Protein AF-A0A554IB35-F1 (afdb_monomer)

pLDDT: mean 83.36, std 16.07, range [26.78, 98.44]

Sequence (291 aa):
REEAQDAINDYTERKVALELWRKWQAQIASAEIADQTFLPEIQKYIVKLKWISCPLIKDDREFFELVKNNLLEGLELDRLAEIVVDRLSFQFGFNLEETLRGLILAIRENTQQIGSNSIMVKNETRAVRPVVRNWLIDFLRNTSSGNPAEVEEANYLFSNPNAKALAEPDRQTLGKVLAFYDTFRSMARELAQTARAQMLAELPPEETTPPPGAPPQFYTPPTEPTAPPAASASPPTAPQPAPPLPPVSTPRADTYREPIAEEDLAGTQKPPVKPTPRIEGNIVDLKNINE

Secondary structure (DSSP, 8-state):
-HHHHHHHHHHHHHHHHHHHHHHHHHHHHH---S-TTSHHHHHHHHHHHHHHTGGG---HHHHHHHHHHHHHHHHTSTTHHHHHHHHHHTTTTSSHHHHHHHHHHHHHT---B-SSSPB--TT-SS-B--BHHHHHHHHHHHS-TTS-HHHHHHHHHHH-HHHHTS-HHHHHHHHHHHHHHHHHHHHHHHHHHHHHHHHHHSSPP------S-PPP---PPPPP-PPPPP---PPPPPPPPPPPPPP-PPPP-----PPPPGGGBS---PPP-------------GGG---

Solvent-accessible surface area (backbone atoms only — not comparable to full-atom values): 17895 Å² total; per-residue (Å²): 106,67,69,57,50,49,51,50,50,50,52,50,52,25,49,51,28,45,54,49,31,53,51,50,52,51,48,57,76,70,42,84,62,89,58,72,82,54,49,66,60,53,50,53,50,36,52,44,25,48,49,64,16,40,50,74,58,82,52,64,65,62,51,31,52,43,41,22,74,42,44,71,65,35,63,72,40,93,54,42,67,59,44,50,51,50,28,57,58,70,44,74,73,60,59,47,70,58,52,47,52,46,46,55,47,20,50,56,64,13,69,54,71,54,60,90,63,65,32,74,39,85,96,53,95,57,41,24,52,30,18,47,26,50,52,51,52,35,48,64,73,72,52,65,103,80,66,60,66,71,58,48,49,53,48,42,50,68,67,34,73,62,45,52,70,41,54,69,72,39,40,52,51,48,48,54,53,51,54,53,52,47,55,56,52,50,53,49,49,54,52,53,50,50,54,51,51,51,58,62,67,67,49,73,76,76,77,76,68,70,74,83,73,77,74,84,79,75,82,74,75,85,79,75,88,78,75,85,80,78,87,74,85,79,75,89,78,71,89,74,78,81,78,79,79,78,79,83,76,73,81,71,81,75,72,89,73,84,81,80,60,76,90,39,43,70,62,83,72,73,71,78,78,72,76,71,82,77,78,82,65,83,78,75,76,77,86,78,80,84,129

Foldseek 3Di:
DVVVVVVVVLVVLLVVLVVVLVVLVVVVVPDPPVDPPCVVVVVLSSLCSCLSNVLVDPDLVVVLCSLQEPVLSLLVPVCSLVSVVSSLVSCVPVCSLVSLVSNLVSQLNRFAAQADDFDDAPPDPFTWGRGSNSLVLSLVVQDDPPDDQVVSLVCCCCPPPRNVPGDPVSSVSNSSSSVSSVVSVVVSVVVVVVVVVVVVVPPPDPPPPPPPDDDDDDDDDDDDDDDDDDDDDDDDDDDDPDDPDPPDPDPDDDDDRDDDDPVGGPDDPPPPPPPDPPPPPPPPPPPPPDD

Mean predicted aligned error: 12.2 Å

Nearest PDB structures (foldseek):
  5cwm-assembly1_A  TM=3.879E-01  e=6.797E+00  synthetic construct
  8pv4-assembly1_CR  TM=2.058E-01  e=4.260E+00  Thermochaetoides thermophila DSM 1495

Structure (mmCIF, N/CA/C/O backbone):
data_AF-A0A554IB35-F1
#
_entry.id   AF-A0A554IB35-F1
#
loop_
_atom_site.group_PDB
_atom_site.id
_atom_site.type_symbol
_atom_site.label_atom_id
_atom_site.label_alt_id
_atom_site.label_comp_id
_atom_site.label_asym_id
_atom_site.label_entity_id
_atom_site.label_seq_id
_atom_site.pdbx_PDB_ins_code
_atom_site.Cartn_x
_atom_site.Cartn_y
_atom_site.Cartn_z
_atom_site.occupancy
_atom_site.B_iso_or_equiv
_atom_site.auth_seq_id
_atom_site.auth_comp_id
_atom_site.auth_asym_id
_atom_site.auth_atom_id
_atom_site.pdbx_PDB_model_num
ATOM 1 N N . ARG A 1 1 ? 26.256 11.125 -11.736 1.00 47.53 1 ARG A N 1
ATOM 2 C CA . ARG A 1 1 ? 27.302 10.848 -10.710 1.00 47.53 1 ARG A CA 1
ATOM 3 C C . ARG A 1 1 ? 26.701 10.908 -9.315 1.00 47.53 1 ARG A C 1
ATOM 5 O O . ARG A 1 1 ? 26.886 9.947 -8.592 1.00 47.53 1 ARG A O 1
ATOM 12 N N . GLU A 1 2 ? 25.989 11.982 -8.976 1.00 42.81 2 GLU A N 1
ATOM 13 C CA . GLU A 1 2 ? 25.194 12.104 -7.742 1.00 42.81 2 GLU A CA 1
ATOM 14 C C . GLU A 1 2 ? 24.134 10.996 -7.645 1.00 42.81 2 GLU A C 1
ATOM 16 O O . GLU A 1 2 ? 24.249 10.151 -6.774 1.00 42.81 2 GLU A O 1
ATOM 21 N N . GLU A 1 3 ? 23.291 10.828 -8.670 1.00 42.47 3 GLU A N 1
ATOM 22 C CA . GLU A 1 3 ? 22.316 9.719 -8.756 1.00 42.47 3 GLU A CA 1
ATOM 23 C C . GLU A 1 3 ? 22.934 8.316 -8.610 1.00 42.47 3 GLU A C 1
ATOM 25 O O . GLU A 1 3 ? 22.344 7.420 -8.020 1.00 42.47 3 GLU A O 1
ATOM 30 N N . ALA A 1 4 ? 24.147 8.110 -9.134 1.00 29.23 4 ALA A N 1
ATOM 31 C CA . ALA A 1 4 ? 24.844 6.831 -9.006 1.00 29.23 4 ALA A CA 1
ATOM 32 C C . ALA A 1 4 ? 25.373 6.621 -7.581 1.00 29.23 4 ALA A C 1
ATOM 34 O O . ALA A 1 4 ? 25.383 5.496 -7.096 1.00 29.23 4 ALA A O 1
ATOM 35 N N . GLN A 1 5 ? 25.807 7.690 -6.910 1.00 26.78 5 GLN A N 1
ATOM 36 C CA . GLN A 1 5 ? 26.230 7.642 -5.516 1.00 26.78 5 GLN A CA 1
ATOM 37 C C . GLN A 1 5 ? 25.030 7.423 -4.592 1.00 26.78 5 GLN A C 1
ATOM 39 O O . GLN A 1 5 ? 25.128 6.605 -3.683 1.00 26.78 5 GLN A O 1
ATOM 44 N N . ASP A 1 6 ? 23.902 8.074 -4.867 1.00 63.31 6 ASP A N 1
ATOM 45 C CA . ASP A 1 6 ? 22.651 7.880 -4.136 1.00 63.31 6 ASP A CA 1
ATOM 46 C C . ASP A 1 6 ? 22.114 6.463 -4.334 1.00 63.31 6 ASP A C 1
ATOM 48 O O . ASP A 1 6 ? 21.780 5.812 -3.353 1.00 63.31 6 ASP A O 1
ATOM 52 N N . ALA A 1 7 ? 22.151 5.923 -5.556 1.00 58.34 7 ALA A N 1
ATOM 53 C CA . ALA A 1 7 ? 21.786 4.530 -5.823 1.00 58.34 7 ALA A CA 1
ATOM 54 C C . ALA A 1 7 ? 22.730 3.523 -5.135 1.00 58.34 7 ALA A C 1
ATOM 56 O O . ALA A 1 7 ? 22.292 2.472 -4.666 1.00 58.34 7 ALA A O 1
ATOM 57 N N . ILE A 1 8 ? 24.032 3.827 -5.046 1.00 48.16 8 ILE A N 1
ATOM 58 C CA . ILE A 1 8 ? 25.008 3.003 -4.312 1.00 48.16 8 ILE A CA 1
ATOM 59 C C . ILE A 1 8 ? 24.755 3.065 -2.799 1.00 48.16 8 ILE A C 1
ATOM 61 O O . ILE A 1 8 ? 24.821 2.029 -2.128 1.00 48.16 8 ILE A O 1
ATOM 65 N N . ASN A 1 9 ? 24.476 4.254 -2.261 1.00 63.81 9 ASN A N 1
ATOM 66 C CA . ASN A 1 9 ? 24.170 4.457 -0.847 1.00 63.81 9 ASN A CA 1
ATOM 67 C C . ASN A 1 9 ? 22.869 3.732 -0.486 1.00 63.81 9 ASN A C 1
ATOM 69 O O . ASN A 1 9 ? 22.862 2.916 0.430 1.00 63.81 9 ASN A O 1
ATOM 73 N N . ASP A 1 10 ? 21.827 3.915 -1.293 1.00 81.50 10 ASP A N 1
ATOM 74 C CA . ASP A 1 10 ? 20.528 3.265 -1.155 1.00 81.50 10 ASP A CA 1
ATOM 75 C C . ASP A 1 10 ? 20.643 1.731 -1.249 1.00 81.50 10 ASP A C 1
ATOM 77 O O . ASP A 1 10 ? 20.162 1.021 -0.368 1.00 81.50 10 ASP A O 1
ATOM 81 N N . TYR A 1 11 ? 21.393 1.177 -2.209 1.00 87.38 11 TYR A N 1
ATOM 82 C CA . TYR A 1 11 ? 21.649 -0.270 -2.253 1.00 87.38 11 TYR A CA 1
ATOM 83 C 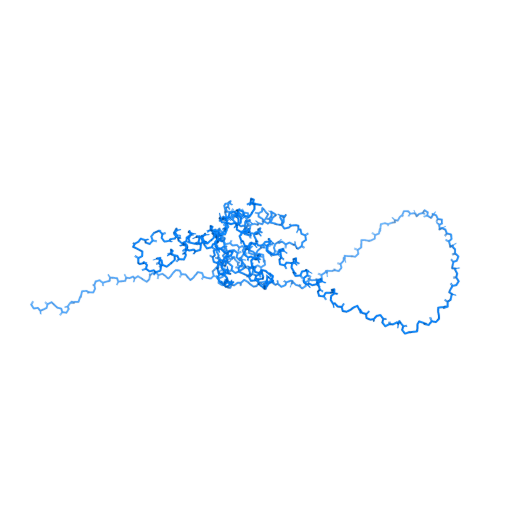C . TYR A 1 11 ? 22.387 -0.786 -1.004 1.00 87.38 11 TYR A C 1
ATOM 85 O O . TYR A 1 11 ? 22.056 -1.851 -0.469 1.00 87.38 11 TYR A O 1
ATOM 93 N N . THR A 1 12 ? 23.392 -0.046 -0.528 1.00 88.88 12 THR A N 1
ATOM 94 C CA . THR A 1 12 ? 24.167 -0.421 0.664 1.00 88.88 12 THR A CA 1
ATOM 95 C C . THR A 1 12 ? 23.285 -0.408 1.911 1.00 88.88 12 THR A C 1
ATOM 97 O O . THR A 1 12 ? 23.301 -1.370 2.679 1.00 88.88 12 THR A O 1
ATOM 100 N N . GLU A 1 13 ? 22.464 0.627 2.079 1.00 88.62 13 GLU A N 1
ATOM 101 C CA . GLU A 1 13 ? 21.487 0.749 3.162 1.00 88.62 13 GLU A CA 1
ATOM 102 C C . GLU A 1 13 ? 20.458 -0.386 3.125 1.00 88.62 13 GLU A C 1
ATOM 104 O O . GLU A 1 13 ? 20.230 -1.043 4.143 1.00 88.62 13 GLU A O 1
ATOM 109 N N . ARG A 1 14 ? 19.910 -0.704 1.945 1.00 91.69 14 ARG A N 1
ATOM 110 C CA . ARG A 1 14 ? 18.985 -1.835 1.749 1.00 91.69 14 ARG A CA 1
ATOM 111 C C . ARG A 1 14 ? 19.617 -3.165 2.142 1.00 91.69 14 ARG A C 1
ATOM 113 O O . ARG A 1 14 ? 18.965 -3.995 2.778 1.00 91.69 14 ARG A O 1
ATOM 120 N N . LYS A 1 15 ? 20.891 -3.377 1.801 1.00 92.94 15 LYS A N 1
ATOM 121 C CA . LYS A 1 15 ? 21.633 -4.589 2.175 1.00 92.94 15 LYS A CA 1
ATOM 122 C C . LYS A 1 15 ? 21.878 -4.665 3.684 1.00 92.94 15 LYS A C 1
ATOM 124 O O . LYS A 1 15 ? 21.663 -5.723 4.272 1.00 92.94 15 LYS A O 1
ATOM 129 N N . VAL A 1 16 ? 22.281 -3.563 4.318 1.00 92.31 16 VAL A N 1
ATOM 130 C CA . VAL A 1 16 ? 22.455 -3.502 5.779 1.00 92.31 16 VAL A CA 1
ATOM 131 C C . VAL A 1 16 ? 21.126 -3.773 6.484 1.00 92.31 16 VAL A C 1
ATOM 133 O O . VAL A 1 16 ? 21.086 -4.576 7.414 1.00 92.31 16 VAL A O 1
ATOM 136 N N . ALA A 1 17 ? 20.027 -3.180 6.008 1.00 90.38 17 ALA A N 1
ATOM 137 C CA . ALA A 1 17 ? 18.691 -3.442 6.533 1.00 90.38 17 ALA A CA 1
ATOM 138 C C . ALA A 1 17 ? 18.318 -4.929 6.414 1.00 90.38 17 ALA A C 1
ATOM 140 O O . ALA A 1 17 ? 17.836 -5.509 7.389 1.00 90.38 17 ALA A O 1
ATOM 141 N N . LEU A 1 18 ? 18.606 -5.558 5.264 1.00 91.88 18 LEU A N 1
ATOM 142 C CA . LEU A 1 18 ? 18.373 -6.985 5.011 1.00 91.88 18 LEU A CA 1
ATOM 143 C C . LEU A 1 18 ? 19.109 -7.887 6.010 1.00 91.88 18 LEU A C 1
ATOM 145 O O . LEU A 1 18 ? 18.532 -8.822 6.568 1.00 91.88 18 LEU A O 1
ATOM 149 N N . GLU A 1 19 ? 20.396 -7.624 6.229 1.00 93.56 19 GLU A N 1
ATOM 150 C CA . GLU A 1 19 ? 21.222 -8.381 7.172 1.00 93.56 19 GLU A CA 1
ATOM 151 C C . GLU A 1 19 ? 20.756 -8.169 8.619 1.00 93.56 19 GLU A C 1
ATOM 153 O O . GLU A 1 19 ? 20.661 -9.129 9.391 1.00 93.56 19 GLU A O 1
ATOM 158 N N . LEU A 1 20 ? 20.409 -6.928 8.975 1.00 90.94 20 LEU A N 1
ATOM 159 C CA . LEU A 1 20 ? 19.987 -6.561 10.321 1.00 90.94 20 LEU A CA 1
ATOM 160 C C . LEU A 1 20 ? 18.664 -7.226 10.707 1.00 90.94 20 LEU A C 1
ATOM 162 O O . LEU A 1 20 ? 18.592 -7.850 11.767 1.00 90.94 20 LEU A O 1
ATOM 166 N N . TRP A 1 21 ? 17.635 -7.158 9.854 1.00 91.56 21 TRP A N 1
ATOM 167 C CA . TRP A 1 21 ? 16.340 -7.747 10.205 1.00 91.56 21 TRP A CA 1
ATOM 168 C C . TRP A 1 21 ? 16.411 -9.269 10.281 1.00 91.56 21 TRP A C 1
ATOM 170 O O . TRP A 1 21 ? 15.804 -9.855 11.174 1.00 91.56 21 TRP A O 1
ATOM 180 N N . ARG A 1 22 ? 17.196 -9.924 9.413 1.00 92.12 22 ARG A N 1
ATOM 181 C CA . ARG A 1 22 ? 17.409 -11.380 9.478 1.00 92.12 22 ARG A CA 1
ATOM 182 C C . ARG A 1 22 ? 18.097 -11.784 10.773 1.00 92.12 22 ARG A C 1
ATOM 184 O O . ARG A 1 22 ? 17.675 -12.743 11.419 1.00 92.12 22 ARG A O 1
ATOM 191 N N . LYS A 1 23 ? 19.127 -11.033 11.171 1.00 91.81 23 LYS A N 1
ATOM 192 C CA . LYS A 1 23 ? 19.827 -11.245 12.440 1.00 91.81 23 LYS A CA 1
ATOM 193 C C . LYS A 1 23 ? 18.874 -11.093 13.625 1.00 91.81 23 LYS A C 1
ATOM 195 O O . LYS A 1 23 ? 18.850 -11.968 14.483 1.00 91.81 23 LYS A O 1
ATOM 200 N N . TRP A 1 24 ? 18.081 -10.023 13.665 1.00 90.25 24 TRP A N 1
ATOM 201 C CA . TRP A 1 24 ? 17.135 -9.783 14.759 1.00 90.25 24 TRP A CA 1
ATOM 202 C C . TRP A 1 24 ? 16.019 -10.826 14.796 1.00 90.25 24 TRP A C 1
ATOM 204 O O . TRP A 1 24 ? 15.710 -11.340 15.865 1.00 90.25 24 TRP A O 1
ATOM 214 N N . GLN A 1 25 ? 15.478 -11.221 13.642 1.00 91.94 25 GLN A N 1
ATOM 215 C CA . GLN A 1 25 ? 14.478 -12.285 13.551 1.00 91.94 25 GLN A CA 1
ATOM 216 C C . GLN A 1 25 ? 15.019 -13.616 14.098 1.00 91.94 25 GLN A C 1
ATOM 218 O O . GLN A 1 25 ? 14.321 -14.301 14.844 1.00 91.94 25 GLN A O 1
ATOM 223 N N . ALA A 1 26 ? 16.264 -13.971 13.761 1.00 90.50 26 ALA A N 1
ATOM 224 C CA . ALA A 1 26 ? 16.917 -15.172 14.278 1.00 90.50 26 ALA A CA 1
ATOM 225 C C . ALA A 1 26 ? 17.159 -15.082 15.792 1.00 90.50 26 ALA A C 1
ATOM 227 O O . ALA A 1 26 ? 16.904 -16.047 16.508 1.00 90.50 26 ALA A O 1
ATOM 228 N N . GLN A 1 27 ? 17.594 -13.918 16.285 1.00 88.81 27 GLN A N 1
ATOM 229 C CA . GLN A 1 27 ? 17.782 -13.681 17.716 1.00 88.81 27 GLN A CA 1
ATOM 230 C C . GLN A 1 27 ? 16.468 -13.828 18.485 1.00 88.81 27 GLN A C 1
ATOM 232 O O . GLN A 1 27 ? 16.456 -14.556 19.469 1.00 88.81 27 GLN A O 1
ATOM 237 N N . ILE A 1 28 ? 15.367 -13.241 18.004 1.00 88.12 28 ILE A N 1
ATOM 238 C CA . ILE A 1 28 ? 14.033 -13.381 18.612 1.00 88.12 28 ILE A CA 1
ATOM 239 C C . ILE A 1 28 ? 13.563 -14.834 18.609 1.00 88.12 28 ILE A C 1
ATOM 241 O O . ILE A 1 28 ? 13.041 -15.300 19.612 1.00 88.12 28 ILE A O 1
ATOM 245 N N . ALA A 1 29 ? 13.761 -15.563 17.508 1.00 88.56 29 ALA A N 1
ATOM 246 C CA . ALA A 1 29 ? 13.366 -16.968 17.431 1.00 88.56 29 ALA A CA 1
ATOM 247 C C . ALA A 1 29 ? 14.187 -17.867 18.374 1.00 88.56 29 ALA A C 1
ATOM 249 O O . ALA A 1 29 ? 13.675 -18.865 18.872 1.00 88.56 29 ALA A O 1
ATOM 250 N N . SER A 1 30 ? 15.462 -17.526 18.596 1.00 85.44 30 SER A N 1
ATOM 251 C CA . SER A 1 30 ? 16.375 -18.285 19.460 1.00 85.44 30 SER A CA 1
ATOM 252 C C . SER A 1 30 ? 16.304 -17.901 20.937 1.00 85.44 30 SER A C 1
ATOM 254 O O . SER A 1 30 ? 16.690 -18.690 21.796 1.00 85.44 30 SER A O 1
ATOM 256 N N . ALA A 1 31 ? 15.868 -16.680 21.235 1.00 76.50 31 ALA A N 1
ATOM 257 C CA . ALA A 1 31 ? 15.830 -16.164 22.584 1.00 76.50 31 ALA A CA 1
ATOM 258 C C . ALA A 1 31 ? 14.466 -16.471 23.206 1.00 76.50 31 ALA A C 1
ATOM 260 O O . ALA A 1 31 ? 13.431 -16.011 22.729 1.00 76.50 31 ALA A O 1
ATOM 261 N N . GLU A 1 32 ? 14.474 -17.168 24.343 1.00 66.12 32 GLU A N 1
ATOM 262 C CA . GLU A 1 32 ? 13.448 -16.965 25.366 1.00 66.12 32 GLU A CA 1
ATOM 263 C C . GLU A 1 32 ? 13.609 -15.524 25.859 1.00 66.12 32 GLU A C 1
ATOM 265 O O . GLU A 1 32 ? 14.319 -15.252 26.826 1.00 66.12 32 GLU A O 1
ATOM 270 N N . ILE A 1 33 ? 13.070 -14.559 25.111 1.00 64.56 33 ILE A N 1
ATOM 271 C CA . ILE A 1 33 ? 13.177 -13.151 25.477 1.00 64.56 33 ILE A CA 1
ATOM 272 C C . ILE A 1 33 ? 12.457 -12.998 26.814 1.00 64.56 33 ILE A C 1
ATOM 274 O O . ILE A 1 33 ? 11.233 -13.086 26.891 1.00 64.56 33 ILE A O 1
ATOM 278 N N . ALA A 1 34 ? 13.255 -12.806 27.868 1.00 60.66 34 ALA A N 1
ATOM 279 C CA . ALA A 1 34 ? 12.799 -12.715 29.252 1.00 60.66 34 ALA A CA 1
ATOM 280 C C . ALA A 1 34 ? 11.821 -11.552 29.473 1.00 60.66 34 ALA A C 1
ATOM 282 O O . ALA A 1 34 ? 11.079 -11.554 30.452 1.00 60.66 34 ALA A O 1
ATOM 283 N N . ASP A 1 35 ? 11.797 -10.584 28.553 1.00 76.56 35 ASP A N 1
ATOM 284 C CA . ASP A 1 35 ? 10.904 -9.440 28.603 1.00 76.56 35 ASP A CA 1
ATOM 285 C C . ASP A 1 35 ? 9.968 -9.392 27.386 1.00 76.56 35 ASP A C 1
ATOM 287 O O . ASP A 1 35 ? 10.271 -8.819 26.337 1.00 76.56 35 ASP A O 1
ATOM 291 N N . GLN A 1 36 ? 8.798 -10.017 27.537 1.00 81.81 36 GLN A N 1
ATOM 292 C CA . GLN A 1 36 ? 7.747 -10.030 26.516 1.00 81.81 36 GLN A CA 1
ATOM 293 C C . GLN A 1 36 ? 7.212 -8.627 26.183 1.00 81.81 36 GLN A C 1
ATOM 295 O O . GLN A 1 36 ? 6.548 -8.467 25.158 1.00 81.81 36 GLN A O 1
ATOM 300 N N . THR A 1 37 ? 7.493 -7.608 27.006 1.00 88.31 37 THR A N 1
ATOM 301 C CA . THR A 1 37 ? 6.947 -6.258 26.809 1.00 88.31 37 THR A CA 1
ATOM 302 C C . THR A 1 37 ? 7.565 -5.526 25.617 1.00 88.31 37 THR A C 1
ATOM 304 O O . THR A 1 37 ? 6.860 -4.779 24.943 1.00 88.31 37 THR A O 1
ATOM 307 N N . PHE A 1 38 ? 8.833 -5.795 25.283 1.00 85.94 38 PHE A N 1
ATOM 308 C CA . PHE A 1 38 ? 9.540 -5.129 24.177 1.00 85.94 38 PHE A CA 1
ATOM 309 C C . PHE A 1 38 ? 9.357 -5.807 22.813 1.00 85.94 38 PHE A C 1
ATOM 311 O O . PHE A 1 38 ? 9.666 -5.216 21.776 1.00 85.94 38 PHE A O 1
ATOM 318 N N . LEU A 1 39 ? 8.847 -7.042 22.783 1.00 87.75 39 LEU A N 1
ATOM 319 C CA . LEU A 1 39 ? 8.688 -7.808 21.542 1.00 87.75 39 LEU A CA 1
ATOM 320 C C . LEU A 1 39 ? 7.874 -7.081 20.459 1.00 87.75 39 LEU A C 1
ATOM 322 O O . LEU A 1 39 ? 8.320 -7.085 19.309 1.00 87.75 39 LEU A O 1
ATOM 326 N N . PRO A 1 40 ? 6.733 -6.428 20.765 1.00 90.38 40 PRO A N 1
ATOM 327 C CA . PRO A 1 40 ? 5.947 -5.738 19.745 1.00 90.38 40 PRO A CA 1
ATOM 328 C C . PRO A 1 40 ? 6.706 -4.575 19.096 1.00 90.38 40 PRO A C 1
ATOM 330 O O . PRO A 1 40 ? 6.619 -4.376 17.884 1.00 90.38 40 PRO A O 1
ATOM 333 N N . GLU A 1 41 ? 7.491 -3.829 19.880 1.00 88.88 41 GLU A N 1
ATOM 334 C CA . GLU A 1 41 ? 8.279 -2.705 19.368 1.00 88.88 41 GLU A CA 1
ATOM 335 C C . GLU A 1 41 ? 9.401 -3.184 18.448 1.00 88.88 41 GLU A C 1
ATOM 337 O O . GLU A 1 41 ? 9.573 -2.655 17.348 1.00 88.88 41 GLU A O 1
ATOM 342 N N . ILE A 1 42 ? 10.133 -4.228 18.850 1.00 89.44 42 ILE A N 1
ATOM 343 C CA . ILE A 1 42 ? 11.195 -4.804 18.015 1.00 89.44 42 ILE A CA 1
ATOM 344 C C . ILE A 1 42 ? 10.599 -5.367 16.722 1.00 89.44 42 ILE A C 1
ATOM 346 O O . ILE A 1 42 ? 11.150 -5.139 15.642 1.00 89.44 42 ILE A O 1
ATOM 350 N N . GLN A 1 43 ? 9.450 -6.044 16.806 1.00 91.81 43 GLN A N 1
ATOM 351 C CA . GLN A 1 43 ? 8.766 -6.577 15.633 1.00 91.81 43 GLN A CA 1
ATOM 352 C C . GLN A 1 43 ? 8.394 -5.461 14.648 1.00 91.81 43 GLN A C 1
ATOM 354 O O . GLN A 1 43 ? 8.620 -5.610 13.446 1.00 91.81 43 GLN A O 1
ATOM 359 N N . LYS A 1 44 ? 7.926 -4.310 15.145 1.00 91.62 44 LYS A N 1
ATOM 360 C CA . LYS A 1 44 ? 7.651 -3.128 14.318 1.00 91.62 44 LYS A CA 1
ATOM 361 C C . LYS A 1 44 ? 8.898 -2.649 13.563 1.00 91.62 44 LYS A C 1
ATOM 363 O O . LYS A 1 44 ? 8.819 -2.359 12.370 1.00 91.62 44 LYS A O 1
ATOM 368 N N . TYR A 1 45 ? 10.064 -2.600 14.212 1.00 92.12 45 TYR A N 1
ATOM 369 C CA . TYR A 1 45 ? 11.317 -2.232 13.538 1.00 92.12 45 TYR A CA 1
ATOM 370 C C . TYR A 1 45 ? 11.780 -3.278 12.523 1.00 92.12 45 TYR A C 1
ATOM 372 O O . TYR A 1 45 ? 12.225 -2.908 11.437 1.00 92.12 45 TYR A O 1
ATOM 380 N N . ILE A 1 46 ? 11.639 -4.572 12.827 1.00 93.00 46 ILE A N 1
ATOM 381 C CA . ILE A 1 46 ? 11.941 -5.653 11.876 1.00 93.00 46 ILE A CA 1
ATOM 382 C C . ILE A 1 46 ? 11.116 -5.485 10.604 1.00 93.00 46 ILE A C 1
ATOM 384 O O . ILE A 1 46 ? 11.656 -5.577 9.505 1.00 93.00 46 ILE A O 1
ATOM 388 N N . VAL A 1 47 ? 9.825 -5.195 10.742 1.00 95.38 47 VAL A N 1
ATOM 389 C CA . VAL A 1 47 ? 8.925 -4.963 9.610 1.00 95.38 47 VAL A CA 1
ATOM 390 C C . VAL A 1 47 ? 9.363 -3.753 8.782 1.00 95.38 47 VAL A C 1
ATOM 392 O O . VAL A 1 47 ? 9.435 -3.847 7.558 1.00 95.38 47 VAL A O 1
ATOM 395 N N . LYS A 1 48 ? 9.748 -2.640 9.418 1.00 94.12 48 LYS A N 1
ATOM 396 C CA . LYS A 1 48 ? 10.289 -1.468 8.704 1.00 94.12 48 LYS A CA 1
ATOM 397 C C . LYS A 1 48 ? 11.573 -1.791 7.943 1.00 94.12 48 LYS A C 1
ATOM 399 O O . LYS A 1 48 ? 11.719 -1.399 6.790 1.00 94.12 48 LYS A O 1
ATOM 404 N N . LEU A 1 49 ? 12.487 -2.544 8.552 1.00 94.06 49 LEU A N 1
ATOM 405 C CA . LEU A 1 49 ? 13.718 -2.988 7.895 1.00 94.06 49 LEU A CA 1
ATOM 406 C C . LEU A 1 49 ? 13.434 -3.956 6.733 1.00 94.06 49 LEU A C 1
ATOM 408 O O . LEU A 1 49 ? 14.114 -3.899 5.705 1.00 94.06 49 LEU A O 1
ATOM 412 N N . LYS A 1 50 ? 12.416 -4.817 6.858 1.00 96.06 50 LYS A N 1
ATOM 413 C CA . LYS A 1 50 ? 11.933 -5.658 5.753 1.00 96.06 50 LYS A CA 1
ATOM 414 C C . LYS A 1 50 ? 11.420 -4.814 4.592 1.00 96.06 50 LYS A C 1
ATOM 416 O O . LYS A 1 50 ? 11.799 -5.085 3.461 1.00 96.06 50 LYS A O 1
ATOM 421 N N . TRP A 1 51 ? 10.642 -3.768 4.866 1.00 96.12 51 TRP A N 1
ATOM 422 C CA . TRP A 1 51 ? 10.199 -2.834 3.831 1.00 96.12 51 TRP A CA 1
ATOM 423 C C . TRP A 1 51 ? 11.363 -2.110 3.166 1.00 96.12 51 TRP A C 1
ATOM 425 O O . TRP A 1 51 ? 11.455 -2.136 1.947 1.00 96.12 51 TRP A O 1
ATOM 435 N N . ILE A 1 52 ? 12.302 -1.547 3.930 1.00 94.88 52 ILE A N 1
ATOM 436 C CA . ILE A 1 52 ? 13.483 -0.880 3.356 1.00 94.88 52 ILE A CA 1
ATOM 437 C C . ILE A 1 52 ? 14.257 -1.847 2.450 1.00 94.88 52 ILE A C 1
ATOM 439 O O . ILE A 1 52 ? 14.610 -1.503 1.331 1.00 94.88 52 ILE A O 1
ATOM 443 N N . SER A 1 53 ? 14.465 -3.088 2.889 1.00 95.44 53 SER A N 1
ATOM 444 C CA . SER A 1 53 ? 15.158 -4.111 2.095 1.00 95.44 53 SER A CA 1
ATOM 445 C C . SER A 1 53 ? 14.297 -4.798 1.026 1.00 95.44 53 SER A C 1
ATOM 447 O O . SER A 1 53 ? 14.811 -5.661 0.310 1.00 95.44 53 SER A O 1
ATOM 449 N N . CYS A 1 54 ? 13.025 -4.412 0.874 1.00 95.06 54 CYS A N 1
ATOM 450 C CA . CYS A 1 54 ? 12.061 -5.039 -0.031 1.00 95.06 54 CYS A CA 1
ATOM 451 C C . CYS A 1 54 ? 12.573 -5.192 -1.472 1.00 95.06 54 CYS A C 1
ATOM 453 O O . CYS A 1 54 ? 12.420 -6.282 -2.018 1.00 95.06 54 CYS A O 1
ATOM 455 N N . PRO A 1 55 ? 13.265 -4.207 -2.082 1.00 95.00 55 PRO A N 1
ATOM 456 C CA . PRO A 1 55 ? 13.812 -4.342 -3.435 1.00 95.00 55 PRO A CA 1
ATOM 457 C C . PRO A 1 55 ? 14.764 -5.533 -3.619 1.00 95.00 55 PRO A C 1
ATOM 459 O O . PRO A 1 55 ? 14.886 -6.062 -4.723 1.00 95.00 55 PRO A O 1
ATOM 462 N N . LEU A 1 56 ? 15.394 -5.995 -2.533 1.00 94.00 56 LEU A N 1
ATOM 463 C CA . LEU A 1 56 ? 16.321 -7.128 -2.518 1.00 94.00 56 LEU A CA 1
ATOM 464 C C . LEU A 1 56 ? 15.649 -8.479 -2.200 1.00 94.00 56 LEU A C 1
ATOM 466 O O . LEU A 1 56 ? 16.303 -9.521 -2.319 1.00 94.00 56 LEU A O 1
ATOM 470 N N . ILE A 1 57 ? 14.376 -8.493 -1.790 1.00 92.12 57 ILE A N 1
ATOM 471 C CA . ILE A 1 57 ? 13.613 -9.724 -1.530 1.00 92.12 57 ILE A CA 1
ATOM 472 C C . ILE A 1 57 ? 13.302 -10.380 -2.871 1.00 92.12 57 ILE A C 1
ATOM 474 O O . ILE A 1 57 ? 12.605 -9.800 -3.686 1.00 92.12 57 ILE A O 1
ATOM 478 N N . LYS A 1 58 ? 13.825 -11.583 -3.125 1.00 91.25 58 LYS A N 1
ATOM 479 C CA . LYS A 1 58 ? 13.638 -12.268 -4.418 1.00 91.25 58 LYS A CA 1
ATOM 480 C C . LYS A 1 58 ? 12.335 -13.055 -4.515 1.00 91.25 58 LYS A C 1
ATOM 482 O O . LYS A 1 58 ? 11.855 -13.243 -5.625 1.00 91.25 58 LYS A O 1
ATOM 487 N N . ASP A 1 59 ? 11.833 -13.544 -3.385 1.00 94.38 59 ASP A N 1
ATOM 488 C CA . ASP A 1 59 ? 10.627 -14.364 -3.321 1.00 94.38 59 ASP A CA 1
ATOM 489 C C . ASP A 1 59 ? 9.385 -13.470 -3.291 1.00 94.38 59 ASP A C 1
ATOM 491 O O . ASP A 1 59 ? 9.149 -12.738 -2.327 1.00 94.38 59 ASP A O 1
ATOM 495 N N . ASP A 1 60 ? 8.581 -13.545 -4.347 1.00 94.94 60 ASP A N 1
ATOM 496 C CA . ASP A 1 60 ? 7.357 -12.757 -4.460 1.00 94.94 60 ASP A CA 1
ATOM 497 C C . ASP A 1 60 ? 6.323 -13.164 -3.411 1.00 94.94 60 ASP A C 1
ATOM 499 O O . ASP A 1 60 ? 5.547 -12.328 -2.956 1.00 94.94 60 ASP A O 1
ATOM 503 N N . ARG A 1 61 ? 6.362 -14.413 -2.928 1.00 96.62 61 ARG A N 1
ATOM 504 C CA . ARG A 1 61 ? 5.502 -14.839 -1.824 1.00 96.62 61 ARG A CA 1
ATOM 505 C C . ARG A 1 61 ? 5.833 -14.086 -0.540 1.00 96.62 61 ARG A C 1
ATOM 507 O O . ARG A 1 61 ? 4.920 -13.623 0.138 1.00 96.62 61 ARG A O 1
ATOM 514 N N . GLU A 1 62 ? 7.117 -13.944 -0.209 1.00 96.31 62 GLU A N 1
ATOM 515 C CA . GLU A 1 62 ? 7.552 -13.166 0.959 1.00 96.31 62 GLU A CA 1
ATOM 516 C C . GLU A 1 62 ? 7.132 -11.695 0.822 1.00 96.31 62 GLU A C 1
ATOM 518 O O . GLU A 1 62 ? 6.653 -11.097 1.786 1.00 96.31 62 GLU A O 1
ATOM 523 N N . PHE A 1 63 ? 7.235 -11.133 -0.385 1.00 97.06 63 PHE A N 1
ATOM 524 C CA . PHE A 1 63 ? 6.764 -9.782 -0.681 1.00 97.06 63 PHE A CA 1
ATOM 525 C C . PHE A 1 63 ? 5.242 -9.629 -0.503 1.00 97.06 63 PHE A C 1
ATOM 527 O O . PHE A 1 63 ? 4.795 -8.705 0.177 1.00 97.06 63 PHE A O 1
ATOM 534 N N . PHE A 1 64 ? 4.432 -10.543 -1.042 1.00 97.88 64 PHE A N 1
ATOM 535 C CA . PHE A 1 64 ? 2.975 -10.488 -0.890 1.00 97.88 64 PHE A CA 1
ATOM 536 C C . PHE A 1 64 ? 2.534 -10.679 0.561 1.00 97.88 64 PHE A C 1
ATOM 538 O O . PHE A 1 64 ? 1.629 -9.982 1.012 1.00 97.88 64 PHE A O 1
ATOM 545 N N . GLU A 1 65 ? 3.189 -11.556 1.324 1.00 97.94 65 GLU A N 1
ATOM 546 C CA . GLU A 1 65 ? 2.925 -11.706 2.761 1.00 97.94 65 GLU A CA 1
ATOM 547 C C . GLU A 1 65 ? 3.313 -10.448 3.553 1.00 97.94 65 GLU A C 1
ATOM 549 O O . GLU A 1 65 ? 2.631 -10.084 4.517 1.00 97.94 65 GLU A O 1
ATOM 554 N N . LEU A 1 66 ? 4.376 -9.745 3.143 1.00 97.69 66 LEU A N 1
ATOM 555 C CA . LEU A 1 66 ? 4.748 -8.460 3.734 1.00 97.69 66 LEU A CA 1
ATOM 556 C C . LEU A 1 66 ? 3.647 -7.415 3.495 1.00 97.69 66 LEU A C 1
ATOM 558 O O . LEU A 1 66 ? 3.193 -6.792 4.452 1.00 97.69 66 LEU A O 1
ATOM 562 N N . VAL A 1 67 ? 3.147 -7.292 2.262 1.00 98.19 67 VAL A N 1
ATOM 563 C CA . VAL A 1 67 ? 2.025 -6.399 1.915 1.00 98.19 67 VAL A CA 1
ATOM 564 C C . VAL A 1 67 ? 0.745 -6.794 2.662 1.00 98.19 67 VAL A C 1
ATOM 566 O O . VAL A 1 67 ? 0.076 -5.953 3.254 1.00 98.19 67 VAL A O 1
ATOM 569 N N . LYS A 1 68 ? 0.384 -8.077 2.656 1.00 98.06 68 LYS A N 1
ATOM 570 C CA . LYS A 1 68 ? -0.879 -8.570 3.220 1.00 98.06 68 LYS A CA 1
ATOM 571 C C . LYS A 1 68 ? -0.971 -8.378 4.731 1.00 98.06 68 LYS A C 1
ATOM 573 O O . LYS A 1 68 ? -2.048 -8.083 5.242 1.00 98.06 68 LYS A O 1
ATOM 578 N N . ASN A 1 69 ? 0.141 -8.545 5.442 1.00 98.12 69 ASN A N 1
ATOM 579 C CA . ASN A 1 69 ? 0.131 -8.551 6.903 1.00 98.12 69 ASN A CA 1
ATOM 580 C C . ASN A 1 69 ? 0.723 -7.279 7.528 1.00 98.12 69 ASN A C 1
ATOM 582 O O . ASN A 1 69 ? 0.508 -7.061 8.716 1.00 98.12 69 ASN A O 1
ATOM 586 N N . ASN A 1 70 ? 1.477 -6.470 6.769 1.00 98.06 70 ASN A N 1
ATOM 587 C CA . ASN A 1 70 ? 2.289 -5.374 7.318 1.00 98.06 70 ASN A CA 1
ATOM 588 C C . ASN A 1 70 ? 2.291 -4.089 6.457 1.00 98.06 70 ASN A C 1
ATOM 590 O O . ASN A 1 70 ? 3.252 -3.313 6.480 1.00 98.06 70 ASN A O 1
ATOM 594 N N . LEU A 1 71 ? 1.251 -3.870 5.648 1.00 98.38 71 LEU A N 1
ATOM 595 C CA . LEU A 1 71 ? 1.093 -2.656 4.842 1.00 98.38 71 LEU A CA 1
ATOM 596 C C . LEU A 1 71 ? 1.094 -1.387 5.697 1.00 98.38 71 LEU A C 1
ATOM 598 O O . LEU A 1 71 ? 1.746 -0.417 5.321 1.00 98.38 71 LEU A O 1
ATOM 602 N N . LEU A 1 72 ? 0.387 -1.373 6.834 1.00 98.00 72 LEU A N 1
ATOM 603 C CA . LEU A 1 72 ? 0.245 -0.152 7.638 1.00 98.00 72 LEU A CA 1
ATOM 604 C C . LEU A 1 72 ? 1.585 0.323 8.215 1.00 98.00 72 LEU A C 1
ATOM 606 O O . LEU A 1 72 ? 1.885 1.511 8.161 1.00 98.00 72 LEU A O 1
ATOM 610 N N . GLU A 1 73 ? 2.429 -0.594 8.686 1.00 97.12 73 GLU A N 1
ATOM 611 C CA . GLU A 1 73 ? 3.789 -0.296 9.142 1.00 97.12 73 GLU A CA 1
ATOM 612 C C . GLU A 1 73 ? 4.675 0.184 7.990 1.00 97.12 73 GLU A C 1
ATOM 614 O O . GLU A 1 73 ? 5.566 1.008 8.198 1.00 97.12 73 GLU A O 1
ATOM 619 N N . GLY A 1 74 ? 4.424 -0.321 6.779 1.00 96.31 74 GLY A N 1
ATOM 620 C CA . GLY A 1 74 ? 5.057 0.163 5.558 1.00 96.31 74 GLY A CA 1
ATOM 621 C C . GLY A 1 74 ? 4.665 1.602 5.241 1.00 96.31 74 GLY A C 1
ATOM 622 O O . GLY A 1 74 ? 5.530 2.390 4.891 1.00 96.31 74 GLY A O 1
ATOM 623 N N . LEU A 1 75 ? 3.393 1.978 5.409 1.00 96.81 75 LEU A N 1
ATOM 624 C CA . LEU A 1 75 ? 2.886 3.332 5.126 1.00 96.81 75 LEU A CA 1
ATOM 625 C C . LEU A 1 75 ? 3.350 4.391 6.141 1.00 96.81 75 LEU A C 1
ATOM 627 O O . LEU A 1 75 ? 3.198 5.594 5.902 1.00 96.81 75 LEU A O 1
ATOM 631 N N . GLU A 1 76 ? 3.935 3.963 7.264 1.00 95.31 76 GLU A N 1
ATOM 632 C CA . GLU A 1 76 ? 4.716 4.845 8.139 1.00 95.31 76 GLU A CA 1
ATOM 633 C C . GLU A 1 76 ? 6.042 5.280 7.492 1.00 95.31 76 GLU A C 1
ATOM 635 O O . GLU A 1 76 ? 6.651 6.245 7.949 1.00 95.31 76 GLU A O 1
ATOM 640 N N . LEU A 1 77 ? 6.505 4.578 6.452 1.00 93.50 77 LEU A N 1
ATOM 641 C CA . LEU A 1 77 ? 7.599 5.015 5.596 1.00 93.50 77 LEU A CA 1
ATOM 642 C C . LEU A 1 77 ? 7.001 5.898 4.498 1.00 93.50 77 LEU A C 1
ATOM 644 O O . LEU A 1 77 ? 6.304 5.410 3.610 1.00 93.50 77 LEU A O 1
ATOM 648 N N . ASP A 1 78 ? 7.309 7.194 4.514 1.00 91.56 78 ASP A N 1
ATOM 649 C CA . ASP A 1 78 ? 6.772 8.147 3.527 1.00 91.56 78 ASP A CA 1
ATOM 650 C C . ASP A 1 78 ? 7.144 7.796 2.071 1.00 91.56 78 ASP A C 1
ATOM 652 O O . ASP A 1 78 ? 6.521 8.277 1.131 1.00 91.56 78 ASP A O 1
ATOM 656 N N . ARG A 1 79 ? 8.125 6.904 1.882 1.00 94.50 79 ARG A N 1
ATOM 657 C CA . ARG A 1 79 ? 8.651 6.455 0.586 1.00 94.50 79 ARG A CA 1
ATOM 658 C C . ARG A 1 79 ? 8.218 5.034 0.201 1.00 94.50 79 ARG A C 1
ATOM 660 O O . ARG A 1 79 ? 8.847 4.419 -0.654 1.00 94.50 79 ARG A O 1
ATOM 667 N N . LEU A 1 80 ? 7.173 4.473 0.822 1.00 96.25 80 LEU A N 1
ATOM 668 C CA . LEU A 1 80 ? 6.753 3.087 0.553 1.00 96.25 80 LEU A CA 1
ATOM 669 C C . LEU A 1 80 ? 6.477 2.824 -0.936 1.00 96.25 80 LEU A C 1
ATOM 671 O O . LEU A 1 80 ? 6.896 1.796 -1.466 1.00 96.25 80 LEU A O 1
ATOM 675 N N . ALA A 1 81 ? 5.783 3.742 -1.613 1.00 96.88 81 ALA A N 1
ATOM 676 C CA . ALA A 1 81 ? 5.473 3.597 -3.034 1.00 96.88 81 ALA A CA 1
ATOM 677 C C . ALA A 1 81 ? 6.752 3.520 -3.885 1.00 96.88 81 ALA A C 1
ATOM 679 O O . ALA A 1 81 ? 6.866 2.628 -4.720 1.00 96.88 81 ALA A O 1
ATOM 680 N N . GLU A 1 82 ? 7.737 4.382 -3.616 1.00 95.75 82 GLU A N 1
ATOM 681 C CA . GLU A 1 82 ? 9.044 4.375 -4.291 1.00 95.75 82 GLU A CA 1
ATOM 682 C C . GLU A 1 82 ? 9.787 3.055 -4.061 1.00 95.75 82 GLU A C 1
ATOM 684 O O . GLU A 1 82 ? 10.266 2.440 -5.007 1.00 95.75 82 GLU A O 1
ATOM 689 N N . ILE A 1 83 ? 9.811 2.564 -2.819 1.00 95.38 83 ILE A N 1
ATOM 690 C CA . ILE A 1 83 ? 10.434 1.281 -2.464 1.00 95.38 83 ILE A CA 1
ATOM 691 C C . ILE A 1 83 ? 9.810 0.127 -3.264 1.00 95.38 83 ILE A C 1
ATOM 693 O O . ILE A 1 83 ? 10.517 -0.755 -3.758 1.00 95.38 83 ILE A O 1
ATOM 697 N N . VAL A 1 84 ? 8.483 0.109 -3.399 1.00 96.38 84 VAL A N 1
ATOM 698 C CA . VAL A 1 84 ? 7.793 -0.937 -4.162 1.00 96.38 84 VAL A CA 1
ATOM 699 C C . VAL A 1 84 ? 8.031 -0.777 -5.664 1.00 96.38 84 VAL A C 1
ATOM 701 O O . VAL A 1 84 ? 8.270 -1.775 -6.339 1.00 96.38 84 VAL A O 1
ATOM 704 N N . VAL A 1 85 ? 8.051 0.449 -6.193 1.00 95.25 85 VAL A N 1
ATOM 705 C CA . VAL A 1 85 ? 8.420 0.719 -7.594 1.00 95.25 85 VAL A CA 1
ATOM 706 C C . VAL A 1 85 ? 9.839 0.239 -7.896 1.00 95.25 85 VAL A C 1
ATOM 708 O O . VAL A 1 85 ? 10.058 -0.416 -8.916 1.00 95.25 85 VAL A O 1
ATOM 711 N N . ASP A 1 86 ? 10.788 0.478 -6.996 1.00 93.75 86 ASP A N 1
ATOM 712 C CA . ASP A 1 86 ? 12.156 -0.014 -7.139 1.00 93.75 86 ASP A CA 1
ATOM 713 C C . ASP A 1 86 ? 12.193 -1.540 -7.157 1.00 93.75 86 ASP A C 1
ATOM 715 O O . ASP A 1 86 ? 12.834 -2.136 -8.026 1.00 93.75 86 ASP A O 1
ATOM 719 N N . ARG A 1 87 ? 11.454 -2.195 -6.250 1.00 93.69 87 ARG A N 1
ATOM 720 C CA . ARG A 1 87 ? 11.313 -3.658 -6.252 1.00 93.69 87 ARG A CA 1
ATOM 721 C C . ARG A 1 87 ? 10.786 -4.173 -7.593 1.00 93.69 87 ARG A C 1
ATOM 723 O O . ARG A 1 87 ? 11.362 -5.114 -8.139 1.00 93.69 87 ARG A O 1
ATOM 730 N N . LEU A 1 88 ? 9.722 -3.570 -8.118 1.00 93.25 88 LEU A N 1
ATOM 731 C CA . LEU A 1 88 ? 9.132 -3.956 -9.402 1.00 93.25 88 LEU A CA 1
ATOM 732 C C . LEU A 1 88 ? 10.111 -3.723 -10.564 1.00 93.25 88 LEU A C 1
ATOM 734 O O . LEU A 1 88 ? 10.219 -4.557 -11.462 1.00 93.25 88 LEU A O 1
ATOM 738 N N . SER A 1 89 ? 10.893 -2.645 -10.509 1.00 90.31 89 SER A N 1
ATOM 739 C CA . SER A 1 89 ? 11.907 -2.317 -11.517 1.00 90.31 89 SER A CA 1
ATOM 740 C C . SER A 1 89 ? 13.044 -3.348 -11.563 1.00 90.31 89 SER A C 1
ATOM 742 O O . SER A 1 89 ? 13.501 -3.716 -12.646 1.00 90.31 89 SER A O 1
ATOM 744 N N . PHE A 1 90 ? 13.455 -3.897 -10.411 1.00 86.50 90 PHE A N 1
ATOM 745 C CA . PHE A 1 90 ? 14.476 -4.953 -10.340 1.00 86.50 90 PHE A CA 1
ATOM 746 C C . PHE A 1 90 ? 14.055 -6.289 -10.971 1.00 86.50 90 PHE A C 1
ATOM 748 O O . PHE A 1 90 ? 14.921 -7.130 -11.221 1.00 86.50 90 PHE A O 1
ATOM 755 N N . GLN A 1 91 ? 12.766 -6.514 -11.251 1.00 79.00 91 GLN A N 1
ATOM 756 C CA . GLN A 1 91 ? 12.309 -7.727 -11.941 1.00 79.00 91 GLN A CA 1
ATOM 757 C C . GLN A 1 91 ? 12.560 -7.696 -13.466 1.00 79.00 91 GLN A C 1
ATOM 759 O O . GLN A 1 91 ? 12.329 -8.701 -14.136 1.00 79.00 91 GLN A O 1
ATOM 764 N N . PHE A 1 92 ? 13.077 -6.588 -14.026 1.00 66.19 92 PHE A N 1
ATOM 765 C CA . PHE A 1 92 ? 13.457 -6.448 -15.447 1.00 66.19 92 PHE A CA 1
ATOM 766 C C . PHE A 1 92 ? 12.394 -6.970 -16.438 1.00 66.19 92 PHE A C 1
ATOM 768 O O . PHE A 1 92 ? 12.713 -7.610 -17.437 1.00 66.19 92 PHE A O 1
ATOM 775 N N . GLY A 1 93 ? 11.112 -6.720 -16.153 1.00 66.38 93 GLY A N 1
ATOM 776 C CA . GLY A 1 93 ? 9.991 -7.108 -17.017 1.00 66.38 93 GLY A CA 1
ATOM 777 C C . GLY A 1 93 ? 9.603 -8.592 -16.977 1.00 66.38 93 GLY A C 1
ATOM 778 O O . GLY A 1 93 ? 8.543 -8.937 -17.498 1.00 66.38 93 GLY A O 1
ATOM 779 N N . PHE A 1 94 ? 10.374 -9.468 -16.325 1.00 74.06 94 PHE A N 1
ATOM 780 C CA . PHE A 1 94 ? 9.946 -10.848 -16.092 1.00 74.06 94 PHE A CA 1
ATOM 781 C C . PHE A 1 94 ? 8.850 -10.860 -15.026 1.00 74.06 94 PHE A C 1
ATOM 783 O O . PHE A 1 94 ? 9.062 -10.401 -13.908 1.00 74.06 94 PHE A O 1
ATOM 790 N N . ASN A 1 95 ? 7.673 -11.373 -15.385 1.00 86.94 95 ASN A N 1
ATOM 791 C CA . ASN A 1 95 ? 6.504 -11.515 -14.511 1.00 86.94 95 ASN A CA 1
ATOM 792 C C . ASN A 1 95 ? 5.949 -10.213 -13.908 1.00 86.94 95 ASN A C 1
ATOM 794 O O . ASN A 1 95 ? 5.104 -10.291 -13.026 1.00 86.94 95 ASN A O 1
ATOM 798 N N . LEU A 1 96 ? 6.332 -9.024 -14.394 1.00 91.19 96 LEU A N 1
ATOM 799 C CA . LEU A 1 96 ? 5.866 -7.747 -13.828 1.00 91.19 96 LEU A CA 1
ATOM 800 C C . LEU A 1 96 ? 4.331 -7.663 -13.733 1.00 91.19 96 LEU A C 1
ATOM 802 O O . LEU A 1 96 ? 3.804 -7.219 -12.716 1.00 91.19 96 LEU A O 1
ATOM 806 N N . GLU A 1 97 ? 3.607 -8.119 -14.763 1.00 92.00 97 GLU A N 1
ATOM 807 C CA . GLU A 1 97 ? 2.137 -8.150 -14.743 1.00 92.00 97 GLU A CA 1
ATOM 808 C C . GLU A 1 97 ? 1.599 -9.058 -13.630 1.00 92.00 97 GLU A C 1
ATOM 810 O O . GLU A 1 97 ? 0.674 -8.683 -12.906 1.00 92.00 97 GLU A O 1
ATOM 815 N N . GLU A 1 98 ? 2.185 -10.245 -13.475 1.00 93.44 98 GLU A N 1
ATOM 816 C CA . GLU A 1 98 ? 1.787 -11.212 -12.457 1.00 93.44 98 GLU A CA 1
ATOM 817 C C . GLU A 1 98 ? 2.121 -10.703 -11.053 1.00 93.44 98 GLU A C 1
ATOM 819 O O . GLU A 1 98 ? 1.257 -10.737 -10.176 1.00 93.44 98 GLU A O 1
ATOM 824 N N . THR A 1 99 ? 3.314 -10.134 -10.857 1.00 94.88 99 THR A N 1
ATOM 825 C CA . THR A 1 99 ? 3.731 -9.523 -9.593 1.00 94.88 99 THR A CA 1
ATOM 826 C C . THR A 1 99 ? 2.807 -8.382 -9.201 1.00 94.88 99 THR A C 1
ATOM 828 O O . THR A 1 99 ? 2.380 -8.287 -8.052 1.00 94.88 99 THR A O 1
ATOM 831 N N . LEU A 1 100 ? 2.446 -7.525 -10.153 1.00 95.50 100 LEU A N 1
ATOM 832 C CA . LEU A 1 100 ? 1.574 -6.388 -9.904 1.00 95.50 100 LEU A CA 1
ATOM 833 C C . LEU A 1 100 ? 0.129 -6.826 -9.619 1.00 95.50 100 LEU A C 1
ATOM 835 O O . LEU A 1 100 ? -0.521 -6.282 -8.724 1.00 95.50 100 LEU A O 1
ATOM 839 N N . ARG A 1 101 ? -0.362 -7.866 -10.307 1.00 95.56 101 ARG A N 1
ATOM 840 C CA . ARG A 1 101 ? -1.644 -8.512 -9.982 1.00 95.56 101 ARG A CA 1
ATOM 841 C C . ARG A 1 101 ? -1.614 -9.119 -8.575 1.00 95.56 101 ARG A C 1
ATOM 843 O O . ARG A 1 101 ? -2.569 -8.926 -7.822 1.00 95.56 101 ARG A O 1
ATOM 850 N N . GLY A 1 102 ? -0.529 -9.802 -8.212 1.00 97.00 102 GLY A N 1
ATOM 851 C CA . GLY A 1 102 ? -0.309 -10.369 -6.881 1.00 97.00 102 GLY A CA 1
ATOM 852 C C . GLY A 1 102 ? -0.245 -9.301 -5.788 1.00 97.00 102 GLY A C 1
ATOM 853 O O . GLY A 1 102 ? -0.875 -9.459 -4.747 1.00 97.00 102 GLY A O 1
ATOM 854 N N . LEU A 1 103 ? 0.408 -8.166 -6.055 1.00 97.62 103 LEU A N 1
ATOM 855 C CA . LEU A 1 103 ? 0.447 -7.005 -5.165 1.00 97.62 103 LEU A CA 1
ATOM 856 C C . LEU A 1 103 ? -0.959 -6.446 -4.914 1.00 97.62 103 LEU A C 1
ATOM 858 O O . LEU A 1 103 ? -1.361 -6.278 -3.765 1.00 97.62 103 LEU A O 1
ATOM 862 N N . ILE A 1 104 ? -1.730 -6.198 -5.977 1.00 97.81 104 ILE A N 1
ATOM 863 C CA . ILE A 1 104 ? -3.110 -5.700 -5.865 1.00 97.81 104 ILE A CA 1
ATOM 864 C C . ILE A 1 104 ? -3.976 -6.678 -5.064 1.00 97.81 104 ILE A C 1
ATOM 866 O O . ILE A 1 104 ? -4.772 -6.249 -4.225 1.00 97.81 104 ILE A O 1
ATOM 870 N N . LEU A 1 105 ? -3.817 -7.983 -5.296 1.00 97.81 105 LEU A N 1
ATOM 871 C CA . LEU A 1 105 ? -4.521 -9.013 -4.540 1.00 97.81 105 LEU A CA 1
ATOM 872 C C . LEU A 1 105 ? -4.108 -9.009 -3.061 1.00 97.81 105 LEU A C 1
ATOM 874 O O . LEU A 1 105 ? -4.975 -9.000 -2.195 1.00 97.81 105 LEU A O 1
ATOM 878 N N . ALA A 1 106 ? -2.811 -8.926 -2.760 1.00 98.31 106 ALA A N 1
ATOM 879 C CA . ALA A 1 106 ? -2.301 -8.880 -1.392 1.00 98.31 106 ALA A CA 1
ATOM 880 C C . ALA A 1 106 ? -2.833 -7.667 -0.609 1.00 98.31 106 ALA A C 1
ATOM 882 O O . ALA A 1 106 ? -3.208 -7.804 0.554 1.00 98.31 106 ALA A O 1
ATOM 883 N N . ILE A 1 107 ? -2.942 -6.497 -1.254 1.00 98.31 107 ILE A N 1
ATOM 884 C CA . ILE A 1 107 ? -3.567 -5.304 -0.660 1.00 98.31 107 ILE A CA 1
ATOM 885 C C . ILE A 1 107 ? -5.054 -5.567 -0.362 1.00 98.31 107 ILE A C 1
ATOM 887 O O . ILE A 1 107 ? -5.540 -5.244 0.721 1.00 98.31 107 ILE A O 1
ATOM 891 N N . ARG A 1 108 ? -5.781 -6.193 -1.296 1.00 97.62 108 ARG A N 1
ATOM 892 C CA . ARG A 1 108 ? -7.205 -6.544 -1.133 1.00 97.62 108 ARG A CA 1
ATOM 893 C C . ARG A 1 108 ? -7.462 -7.650 -0.117 1.00 97.62 108 ARG A C 1
ATOM 895 O O . ARG A 1 108 ? -8.582 -7.776 0.357 1.00 97.62 108 ARG A O 1
ATOM 902 N N . GLU A 1 109 ? -6.461 -8.449 0.221 1.00 97.75 109 GLU A N 1
ATOM 903 C CA . GLU A 1 109 ? -6.559 -9.479 1.255 1.00 97.75 109 GLU A CA 1
ATOM 904 C C . GLU A 1 109 ? -6.057 -9.009 2.623 1.00 97.75 109 GLU A C 1
ATOM 906 O O . GLU A 1 109 ? -6.140 -9.769 3.590 1.00 97.75 109 GLU A O 1
ATOM 911 N N . ASN A 1 110 ? -5.554 -7.777 2.728 1.00 98.38 110 ASN A N 1
ATOM 912 C CA . ASN A 1 110 ? -4.983 -7.254 3.959 1.00 98.38 110 ASN A CA 1
ATOM 913 C C . ASN A 1 110 ? -6.054 -7.107 5.061 1.00 98.38 110 ASN A C 1
ATOM 915 O O . ASN A 1 110 ? -7.112 -6.492 4.874 1.00 98.38 110 ASN A O 1
ATOM 919 N N . THR A 1 111 ? -5.764 -7.688 6.230 1.00 98.00 111 THR A N 1
ATOM 920 C CA . THR A 1 111 ? -6.671 -7.749 7.389 1.00 98.00 111 THR A CA 1
ATOM 921 C C . THR A 1 111 ? -6.278 -6.808 8.528 1.00 98.00 111 THR A C 1
ATOM 923 O O . THR A 1 111 ? -6.809 -6.934 9.631 1.00 98.00 111 THR A O 1
ATOM 926 N N . GLN A 1 112 ? -5.342 -5.883 8.308 1.00 97.88 112 GLN A N 1
ATOM 927 C CA . GLN A 1 112 ? -4.963 -4.892 9.310 1.00 97.88 112 GLN A CA 1
ATOM 928 C C . GLN A 1 112 ? -6.109 -3.901 9.531 1.00 97.88 112 GLN A C 1
ATOM 930 O O . GLN A 1 112 ? -6.819 -3.522 8.598 1.00 97.88 112 GLN A O 1
ATOM 935 N N . GLN A 1 113 ? -6.317 -3.515 10.786 1.00 98.31 113 GLN A N 1
ATOM 936 C CA . GLN A 1 113 ? -7.449 -2.697 11.207 1.00 98.31 113 GLN A CA 1
ATOM 937 C C . GLN A 1 113 ? -7.143 -1.198 11.060 1.00 98.31 113 GLN A C 1
ATOM 939 O O . GLN A 1 113 ? -6.072 -0.748 11.455 1.00 98.31 113 GLN A O 1
ATOM 944 N N . ILE A 1 114 ? -8.102 -0.428 10.540 1.00 98.31 114 ILE A N 1
ATOM 945 C CA . ILE A 1 114 ? -8.076 1.039 10.470 1.00 98.31 114 ILE A CA 1
ATOM 946 C C . ILE A 1 114 ? -9.332 1.567 11.163 1.00 98.31 114 ILE A C 1
ATOM 948 O O . ILE A 1 114 ? -10.438 1.434 10.637 1.00 98.31 114 ILE A O 1
ATOM 952 N N . GLY A 1 115 ? -9.156 2.177 12.334 1.00 97.75 115 GLY A N 1
ATOM 953 C CA . GLY A 1 115 ? -10.248 2.657 13.176 1.00 97.75 115 GLY A CA 1
ATOM 954 C C . GLY A 1 115 ? -10.930 1.578 14.022 1.00 97.75 115 GLY A C 1
ATOM 955 O O . GLY A 1 115 ? -10.709 0.375 13.884 1.00 97.75 115 GLY A O 1
ATOM 956 N N . SER A 1 116 ? -11.773 2.022 14.953 1.00 97.12 116 SER A N 1
ATOM 957 C CA . SER A 1 116 ? -12.449 1.164 15.938 1.00 97.12 116 SER A CA 1
ATOM 958 C C . SER A 1 116 ? -13.896 0.813 15.573 1.00 97.12 116 SER A C 1
ATOM 960 O O . SER A 1 116 ? -14.408 -0.218 16.010 1.00 97.12 116 SER A O 1
ATOM 962 N N . ASN A 1 117 ? -14.559 1.648 14.771 1.00 96.56 117 ASN A N 1
ATOM 963 C CA . ASN A 1 117 ? -15.978 1.507 14.447 1.00 96.56 117 ASN A CA 1
ATOM 964 C C . ASN A 1 117 ? -16.198 0.557 13.266 1.00 96.56 117 ASN A C 1
ATOM 966 O O . ASN A 1 117 ? -15.509 0.650 12.257 1.00 96.56 117 ASN A O 1
ATOM 970 N N . SER A 1 118 ? -17.194 -0.326 13.357 1.00 97.38 118 SER A N 1
ATOM 971 C CA . SER A 1 118 ? -17.588 -1.188 12.236 1.00 97.38 118 SER A CA 1
ATOM 972 C C . SER A 1 118 ? -18.098 -0.379 11.034 1.00 97.38 118 SER A C 1
ATOM 974 O O . SER A 1 118 ? -18.781 0.629 11.214 1.00 97.38 118 SER A O 1
ATOM 976 N N . ILE A 1 119 ? -17.824 -0.859 9.821 1.00 97.19 119 ILE A N 1
ATOM 977 C CA . ILE A 1 119 ? -18.180 -0.198 8.554 1.00 97.19 119 ILE A CA 1
ATOM 978 C C . ILE A 1 119 ? -19.515 -0.745 8.050 1.00 97.19 119 ILE A C 1
ATOM 980 O O . ILE A 1 119 ? -19.718 -1.960 8.042 1.00 97.19 119 ILE A O 1
ATOM 984 N N . MET A 1 120 ? -20.409 0.123 7.572 1.00 97.56 120 MET A N 1
ATOM 985 C CA . MET A 1 120 ? -21.588 -0.295 6.812 1.00 97.56 120 MET A CA 1
ATOM 986 C C . MET A 1 120 ? -21.289 -0.210 5.313 1.00 97.56 120 MET A C 1
ATOM 988 O O . MET A 1 120 ? -21.418 0.855 4.708 1.00 97.56 120 MET A O 1
ATOM 992 N N . VAL A 1 121 ? -20.856 -1.321 4.716 1.00 95.50 121 VAL A N 1
ATOM 993 C CA . VAL A 1 121 ? -20.514 -1.359 3.287 1.00 95.50 121 VAL A CA 1
ATOM 994 C C . VAL A 1 121 ? -21.787 -1.273 2.449 1.00 95.50 121 VAL A C 1
ATOM 996 O O . VAL A 1 121 ? -22.779 -1.956 2.719 1.00 95.50 121 VAL A O 1
ATOM 999 N N . LYS A 1 122 ? -21.762 -0.467 1.383 1.00 90.12 122 LYS A N 1
ATOM 1000 C CA . LYS A 1 122 ? -22.900 -0.339 0.459 1.00 90.12 122 LYS A CA 1
ATOM 1001 C C . LYS A 1 122 ? -23.392 -1.711 -0.025 1.00 90.12 122 LYS A C 1
ATOM 1003 O O . LYS A 1 122 ? -22.594 -2.549 -0.455 1.00 90.12 122 LYS A O 1
ATOM 1008 N N . ASN A 1 123 ? -24.713 -1.899 -0.004 1.00 90.38 123 ASN A N 1
ATOM 1009 C CA . ASN A 1 123 ? -25.431 -3.128 -0.370 1.00 90.38 123 ASN A CA 1
ATOM 1010 C C . ASN A 1 123 ? -25.198 -4.334 0.571 1.00 90.38 123 ASN A C 1
ATOM 1012 O O . ASN A 1 123 ? -25.598 -5.449 0.228 1.00 90.38 123 ASN A O 1
ATOM 1016 N N . GLU A 1 124 ? -24.552 -4.156 1.725 1.00 92.25 124 GLU A N 1
ATOM 1017 C CA . GLU A 1 124 ? -24.498 -5.181 2.772 1.00 92.25 124 GLU A CA 1
ATOM 1018 C C . GLU A 1 124 ? -25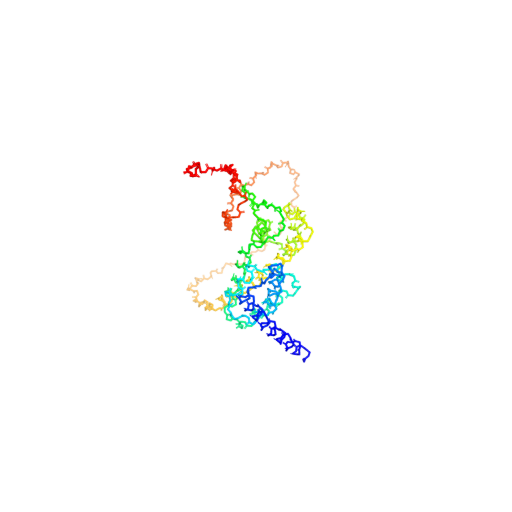.596 -4.973 3.810 1.00 92.25 124 GLU A C 1
ATOM 1020 O O . GLU A 1 124 ? -26.027 -3.854 4.080 1.00 92.25 124 GLU A O 1
ATOM 1025 N N . THR A 1 125 ? -26.061 -6.073 4.401 1.00 92.69 125 THR A N 1
ATOM 1026 C CA . THR A 1 125 ? -27.097 -6.039 5.447 1.00 92.69 125 THR A CA 1
ATOM 1027 C C . THR A 1 125 ? -26.516 -5.924 6.851 1.00 92.69 125 THR A C 1
ATOM 1029 O O . THR A 1 125 ? -27.240 -5.610 7.795 1.00 92.69 125 THR A O 1
ATOM 1032 N N . ARG A 1 126 ? -25.219 -6.203 7.007 1.00 95.44 126 ARG A N 1
ATOM 1033 C CA . ARG A 1 126 ? -24.524 -6.238 8.293 1.00 95.44 126 ARG A CA 1
ATOM 1034 C C . ARG A 1 126 ? -23.290 -5.360 8.241 1.00 95.44 126 ARG A C 1
ATOM 1036 O O . ARG A 1 126 ? -22.620 -5.273 7.215 1.00 95.44 126 ARG A O 1
ATOM 1043 N N . ALA A 1 127 ? -22.983 -4.759 9.384 1.00 96.12 127 ALA A N 1
ATOM 1044 C CA . ALA A 1 127 ? -21.721 -4.071 9.564 1.00 96.12 127 ALA A CA 1
ATOM 1045 C C . ALA A 1 127 ? -20.561 -5.081 9.523 1.00 96.12 127 ALA A C 1
ATOM 1047 O O . ALA A 1 127 ? -20.706 -6.232 9.946 1.00 96.12 127 ALA A O 1
ATOM 1048 N N . VAL A 1 128 ? -19.412 -4.645 9.019 1.00 97.31 128 VAL A N 1
ATOM 1049 C CA . VAL A 1 128 ? -18.197 -5.458 8.886 1.00 97.31 128 VAL A CA 1
ATOM 1050 C C . VAL A 1 128 ? -17.058 -4.867 9.707 1.00 97.31 128 VAL A C 1
ATOM 1052 O O . VAL A 1 128 ? -17.084 -3.691 10.087 1.00 97.31 128 VAL A O 1
ATOM 1055 N N . ARG A 1 129 ? -16.041 -5.685 9.992 1.00 97.50 129 ARG A N 1
ATOM 1056 C CA . ARG A 1 129 ? -14.828 -5.227 10.685 1.00 97.50 129 ARG A CA 1
ATOM 1057 C C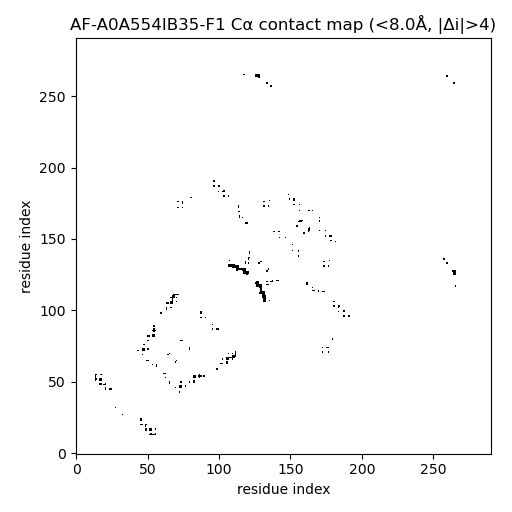 . ARG A 1 129 ? -14.098 -4.150 9.871 1.00 97.50 129 ARG A C 1
ATOM 1059 O O . ARG A 1 129 ? -14.006 -4.296 8.648 1.00 97.50 129 ARG A O 1
ATOM 1066 N N . PRO A 1 130 ? -13.532 -3.117 10.519 1.00 97.94 130 PRO A N 1
ATOM 1067 C CA . PRO A 1 130 ? -12.894 -2.010 9.820 1.00 97.94 130 PRO A CA 1
ATOM 1068 C C . PRO A 1 130 ? -11.451 -2.329 9.417 1.00 97.94 130 PRO A C 1
ATOM 1070 O O . PRO A 1 130 ? -10.502 -1.713 9.887 1.00 97.94 130 PRO A O 1
ATOM 1073 N N . VAL A 1 131 ? -11.276 -3.339 8.570 1.00 98.31 131 VAL A N 1
ATOM 1074 C CA . VAL A 1 131 ? -9.968 -3.767 8.049 1.00 98.31 131 VAL A CA 1
ATOM 1075 C C . VAL A 1 131 ? -9.714 -3.210 6.648 1.00 98.31 131 VAL A C 1
ATOM 1077 O O . VAL A 1 131 ? -10.672 -2.895 5.939 1.00 98.31 131 VAL A O 1
ATOM 1080 N N . VAL A 1 132 ? -8.442 -3.111 6.236 1.00 98.44 132 VAL A N 1
ATOM 1081 C CA . VAL A 1 132 ? -8.010 -2.572 4.926 1.00 98.44 132 VAL A CA 1
ATOM 1082 C C . VAL A 1 132 ? -8.856 -3.117 3.773 1.00 98.44 132 VAL A C 1
ATOM 1084 O O . VAL A 1 132 ? -9.418 -2.334 3.007 1.00 98.44 132 VAL A O 1
ATOM 1087 N N . ARG A 1 133 ? -9.035 -4.441 3.680 1.00 98.06 133 ARG A N 1
ATOM 1088 C CA . ARG A 1 133 ? -9.853 -5.050 2.619 1.00 98.06 133 ARG A CA 1
ATOM 1089 C C . ARG A 1 133 ? -11.291 -4.532 2.552 1.00 98.06 133 ARG A C 1
ATOM 1091 O O . ARG A 1 133 ? -11.796 -4.258 1.468 1.00 98.06 133 ARG A O 1
ATOM 1098 N N . ASN A 1 134 ? -11.940 -4.331 3.698 1.00 97.94 134 ASN A N 1
ATOM 1099 C CA . ASN A 1 134 ? -13.330 -3.870 3.750 1.00 97.94 134 ASN A CA 1
ATOM 1100 C C . ASN A 1 134 ? -13.451 -2.380 3.427 1.00 97.94 134 ASN A C 1
ATOM 1102 O O . ASN A 1 134 ? -14.416 -1.977 2.777 1.00 97.94 134 ASN A O 1
ATOM 1106 N N . TRP A 1 135 ? -12.452 -1.581 3.810 1.00 98.19 135 TRP A N 1
ATOM 1107 C CA . TRP A 1 135 ? -12.340 -0.187 3.379 1.00 98.19 135 TRP A CA 1
ATOM 1108 C C . TRP A 1 135 ? -12.195 -0.072 1.860 1.00 98.19 135 TRP A C 1
ATOM 1110 O O . TRP A 1 135 ? -12.878 0.741 1.241 1.00 98.19 135 TRP A O 1
ATOM 1120 N N . LEU A 1 136 ? -11.377 -0.926 1.240 1.00 97.69 136 LEU A N 1
ATOM 1121 C CA . LEU A 1 136 ? -11.216 -0.954 -0.216 1.00 97.69 136 LEU A CA 1
ATOM 1122 C C . LEU A 1 136 ? -12.500 -1.382 -0.932 1.00 97.69 136 LEU A C 1
ATOM 1124 O O . LEU A 1 136 ? -12.860 -0.782 -1.943 1.00 97.69 136 LEU A O 1
ATOM 1128 N N . ILE A 1 137 ? -13.222 -2.377 -0.407 1.00 96.81 137 ILE A N 1
ATOM 1129 C CA . ILE A 1 137 ? -14.519 -2.789 -0.960 1.00 96.81 137 ILE A CA 1
ATOM 1130 C C . ILE A 1 137 ? -15.530 -1.638 -0.880 1.00 96.81 137 ILE A C 1
ATOM 1132 O O . ILE A 1 137 ? -16.230 -1.375 -1.861 1.00 96.81 137 ILE A O 1
ATOM 1136 N N . ASP A 1 138 ? -15.617 -0.939 0.257 1.00 97.56 138 ASP A N 1
ATOM 1137 C CA . ASP A 1 138 ? -16.522 0.205 0.390 1.00 97.56 138 ASP A CA 1
ATOM 1138 C C . ASP A 1 138 ? -16.127 1.348 -0.551 1.00 97.56 138 ASP A C 1
ATOM 1140 O O . ASP A 1 138 ? -16.988 1.877 -1.254 1.00 97.56 138 ASP A O 1
ATOM 1144 N N . PHE A 1 139 ? -14.837 1.676 -0.644 1.00 97.25 139 PHE A N 1
ATOM 1145 C CA . PHE A 1 139 ? -14.318 2.656 -1.596 1.00 97.25 139 PHE A CA 1
ATOM 1146 C C . PHE A 1 139 ? -14.735 2.316 -3.031 1.00 97.25 139 PHE A C 1
ATOM 1148 O O . PHE A 1 139 ? -15.434 3.102 -3.668 1.00 97.25 139 PHE A O 1
ATOM 1155 N N . LEU A 1 140 ? -14.423 1.106 -3.506 1.00 95.06 140 LEU A N 1
ATOM 1156 C CA . LEU A 1 140 ? -14.714 0.663 -4.874 1.00 95.06 140 LEU A CA 1
ATOM 1157 C C . LEU A 1 140 ? -16.215 0.617 -5.212 1.00 95.06 140 LEU A C 1
ATOM 1159 O O . LEU A 1 140 ? -16.575 0.731 -6.381 1.00 95.06 140 LEU A O 1
ATOM 1163 N N . ARG A 1 141 ? -17.100 0.437 -4.222 1.00 94.69 141 ARG A N 1
ATOM 1164 C CA . ARG A 1 141 ? -18.567 0.445 -4.415 1.00 94.69 141 ARG A CA 1
ATOM 1165 C C . ARG A 1 141 ? -19.173 1.852 -4.408 1.00 94.69 141 ARG A C 1
ATOM 1167 O O . ARG A 1 141 ? -20.312 2.035 -4.859 1.00 94.69 141 ARG A O 1
ATOM 1174 N N . ASN A 1 142 ? -18.457 2.825 -3.849 1.00 94.50 142 ASN A N 1
ATOM 1175 C CA . ASN A 1 142 ? -18.892 4.217 -3.758 1.00 94.50 142 ASN A CA 1
ATOM 1176 C C . ASN A 1 142 ? -18.249 5.112 -4.822 1.00 94.50 142 ASN A C 1
ATOM 1178 O O . ASN A 1 142 ? -18.820 6.153 -5.147 1.00 94.50 142 ASN A O 1
ATOM 1182 N N . THR A 1 143 ? -17.117 4.711 -5.398 1.00 91.69 143 THR A N 1
ATOM 1183 C CA . THR A 1 143 ? -16.495 5.422 -6.513 1.00 91.69 143 THR A CA 1
ATOM 1184 C C . THR A 1 143 ? -17.059 4.969 -7.858 1.00 91.69 143 THR A C 1
ATOM 1186 O O . THR A 1 143 ? -17.431 3.815 -8.067 1.00 91.69 143 THR A O 1
ATOM 1189 N N . SER A 1 144 ? -17.211 5.926 -8.772 1.00 80.81 144 SER A N 1
ATOM 1190 C CA . SER A 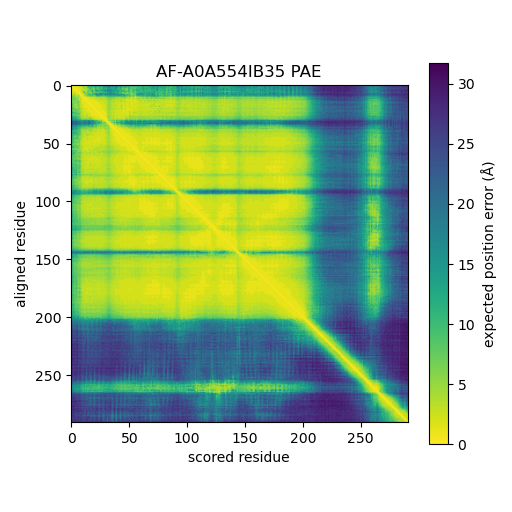1 144 ? -17.750 5.708 -10.121 1.00 80.81 144 SER A CA 1
ATOM 1191 C C . SER A 1 144 ? -16.585 5.772 -11.086 1.00 80.81 144 SER A C 1
ATOM 1193 O O . SER A 1 144 ? -15.810 6.692 -10.963 1.00 80.81 144 SER A O 1
ATOM 1195 N N . SER A 1 145 ? -16.467 4.890 -12.074 1.00 73.44 145 SER A N 1
ATOM 1196 C CA . SER A 1 145 ? -15.276 4.763 -12.936 1.00 73.44 145 SER A CA 1
ATOM 1197 C C . SER A 1 145 ? -14.998 5.923 -13.921 1.00 73.44 145 SER A C 1
ATOM 1199 O O . SER A 1 145 ? -14.546 5.661 -15.033 1.00 73.44 145 SER A O 1
ATOM 1201 N N . GLY A 1 146 ? -15.318 7.173 -13.583 1.00 77.31 146 GLY A N 1
ATOM 1202 C CA . GLY A 1 146 ? -15.265 8.313 -14.499 1.00 77.31 146 GLY A CA 1
ATOM 1203 C C . GLY A 1 146 ? -14.550 9.559 -13.980 1.00 77.31 146 GLY A C 1
ATOM 1204 O O . GLY A 1 146 ? -14.305 10.447 -14.792 1.00 77.31 146 GLY A O 1
ATOM 1205 N N . ASN A 1 147 ? -14.211 9.653 -12.690 1.00 85.62 147 ASN A N 1
ATOM 1206 C CA . ASN A 1 147 ? -13.510 10.821 -12.157 1.00 85.62 147 ASN A CA 1
ATOM 1207 C C . ASN A 1 147 ? -12.006 10.530 -11.982 1.00 85.62 147 ASN A C 1
ATOM 1209 O O . ASN A 1 147 ? -11.591 9.370 -11.948 1.00 85.62 147 ASN A O 1
ATOM 1213 N N . PRO A 1 148 ? -11.159 11.572 -11.878 1.00 87.00 148 PRO A N 1
ATOM 1214 C CA . PRO A 1 148 ? -9.769 11.399 -11.471 1.00 87.00 148 PRO A CA 1
ATOM 1215 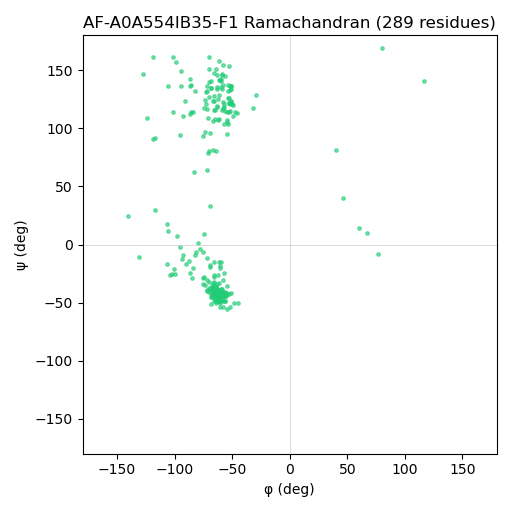C C . PRO A 1 148 ? -9.685 10.780 -10.071 1.00 87.00 148 PRO A C 1
ATOM 1217 O O . PRO A 1 148 ? -10.455 11.157 -9.184 1.00 87.00 148 PRO A O 1
ATOM 1220 N N . ALA A 1 149 ? -8.729 9.876 -9.861 1.00 89.56 149 ALA A N 1
ATOM 1221 C CA . ALA A 1 149 ? -8.608 9.120 -8.616 1.00 89.56 149 ALA A CA 1
ATOM 1222 C C . ALA A 1 149 ? -8.459 10.011 -7.374 1.00 89.56 149 ALA A C 1
ATOM 1224 O O . ALA A 1 149 ? -9.130 9.775 -6.375 1.00 89.56 149 ALA A O 1
ATOM 1225 N N . GLU A 1 150 ? -7.679 11.091 -7.464 1.00 91.81 150 GLU A N 1
ATOM 1226 C CA . GLU A 1 150 ? -7.499 12.061 -6.372 1.00 91.81 150 GLU A CA 1
ATOM 1227 C C . GLU A 1 150 ? -8.826 12.709 -5.939 1.00 91.81 150 GLU A C 1
ATOM 1229 O O . GLU A 1 150 ? -9.087 12.917 -4.753 1.00 91.81 150 GLU A O 1
ATOM 1234 N N . VAL A 1 151 ? -9.703 13.003 -6.905 1.00 93.75 151 VAL A N 1
ATOM 1235 C CA . VAL A 1 151 ? -11.021 13.601 -6.645 1.00 93.75 151 VAL A CA 1
ATOM 1236 C C . VAL A 1 151 ? -11.946 12.577 -5.994 1.00 93.75 151 VAL A C 1
ATOM 1238 O O . VAL A 1 151 ? -12.700 12.912 -5.080 1.00 93.75 151 VAL A O 1
ATOM 1241 N N . GLU A 1 152 ? -11.893 11.327 -6.451 1.00 95.06 152 GLU A N 1
ATOM 1242 C CA . GLU A 1 152 ? -12.661 10.226 -5.871 1.00 95.06 152 GLU A CA 1
ATOM 1243 C C . GLU A 1 152 ? -12.228 9.915 -4.443 1.00 95.06 152 GLU A C 1
ATOM 1245 O O . GLU A 1 152 ? -13.089 9.737 -3.582 1.00 95.06 152 GLU A O 1
ATOM 1250 N N . GLU A 1 153 ? -10.921 9.896 -4.186 1.00 95.88 153 GLU A N 1
ATOM 1251 C CA . GLU A 1 153 ? -10.340 9.703 -2.862 1.00 95.88 153 GLU A CA 1
ATOM 1252 C C . GLU A 1 153 ? -10.787 10.811 -1.910 1.00 95.88 153 GLU A C 1
ATOM 1254 O O . GLU A 1 153 ? -11.389 10.523 -0.873 1.00 95.88 153 GLU A O 1
ATOM 1259 N N . ALA A 1 154 ? -10.584 12.079 -2.283 1.00 96.44 154 ALA A N 1
ATOM 1260 C CA . ALA A 1 154 ? -10.989 13.209 -1.455 1.00 96.44 154 ALA A CA 1
ATOM 1261 C C . ALA A 1 154 ? -12.504 13.192 -1.191 1.00 96.44 154 ALA A C 1
ATOM 1263 O O . ALA A 1 154 ? -12.949 13.296 -0.045 1.00 96.44 154 ALA A O 1
ATOM 1264 N N . ASN A 1 155 ? -13.319 12.995 -2.230 1.00 96.50 155 ASN A N 1
ATOM 1265 C CA . ASN A 1 155 ? -14.765 12.909 -2.062 1.00 96.50 155 ASN A CA 1
ATOM 1266 C C . ASN A 1 155 ? -15.165 11.727 -1.169 1.00 96.50 155 ASN A C 1
ATOM 1268 O O . ASN A 1 155 ? -16.055 11.868 -0.336 1.00 96.50 155 ASN A O 1
ATOM 1272 N N . TYR A 1 156 ? -14.510 10.574 -1.292 1.00 97.56 156 TYR A N 1
ATOM 1273 C CA . TYR A 1 156 ? -14.786 9.433 -0.430 1.00 97.56 156 TYR A CA 1
ATOM 1274 C C . TYR A 1 156 ? -14.434 9.736 1.033 1.00 97.56 156 TYR A C 1
ATOM 1276 O O . TYR A 1 156 ? -15.292 9.583 1.900 1.00 97.56 156 TYR A O 1
ATOM 1284 N N . LEU A 1 157 ? -13.230 10.242 1.314 1.00 98.00 157 LEU A N 1
ATOM 1285 C CA . LEU A 1 157 ? -12.767 10.527 2.678 1.00 98.00 157 LEU A CA 1
ATOM 1286 C C . LEU A 1 157 ? -13.629 11.574 3.407 1.00 98.00 157 LEU A C 1
ATOM 1288 O O . LEU A 1 157 ? -13.802 11.475 4.624 1.00 98.00 157 LEU A O 1
ATOM 1292 N N . PHE A 1 158 ? -14.184 12.558 2.686 1.00 97.50 158 PHE A N 1
ATOM 1293 C CA . PHE A 1 158 ? -14.943 13.663 3.290 1.00 97.50 158 PHE A CA 1
ATOM 1294 C C . PHE A 1 158 ? -16.472 13.540 3.178 1.00 97.50 158 PHE A C 1
ATOM 1296 O O . PHE A 1 158 ? -17.183 14.082 4.034 1.00 97.50 158 PHE A O 1
ATOM 1303 N N . SER A 1 159 ? -16.995 12.820 2.180 1.00 97.19 159 SER A N 1
ATOM 1304 C CA . SER A 1 159 ? -18.443 12.683 1.949 1.00 97.19 159 SER A CA 1
ATOM 1305 C C . SER A 1 159 ? -19.015 11.335 2.394 1.00 97.19 159 SER A C 1
ATOM 1307 O O . SER A 1 159 ? -20.205 11.264 2.707 1.00 97.19 159 SER A O 1
ATOM 1309 N N . ASN A 1 160 ? -18.218 10.260 2.438 1.00 97.62 160 ASN A N 1
ATOM 1310 C CA . ASN A 1 160 ? -18.722 8.944 2.837 1.00 97.62 160 ASN A CA 1
ATOM 1311 C C . ASN A 1 160 ? -19.005 8.904 4.356 1.00 97.62 160 ASN A C 1
ATOM 1313 O O . ASN A 1 160 ? -18.145 9.297 5.148 1.00 97.62 160 ASN A O 1
ATOM 1317 N N . PRO A 1 161 ? -20.179 8.410 4.799 1.00 97.38 161 PRO A N 1
ATOM 1318 C CA . PRO A 1 161 ? -20.542 8.387 6.216 1.00 97.38 161 PRO A CA 1
ATOM 1319 C C . PRO A 1 161 ? -19.613 7.515 7.075 1.00 97.38 161 PRO A C 1
ATOM 1321 O O . PRO A 1 161 ? -19.341 7.886 8.216 1.00 97.38 161 PRO A O 1
ATOM 1324 N N . ASN A 1 162 ? -19.094 6.403 6.540 1.00 97.94 162 ASN A N 1
ATOM 1325 C CA . ASN A 1 162 ? -18.141 5.543 7.242 1.00 97.94 162 ASN A CA 1
ATOM 1326 C C . ASN A 1 162 ? -16.794 6.264 7.423 1.00 97.94 162 ASN A C 1
ATOM 1328 O O . ASN A 1 162 ? -16.294 6.360 8.541 1.00 97.94 162 ASN A O 1
ATOM 1332 N N . ALA A 1 163 ? -16.229 6.817 6.342 1.00 97.88 163 ALA A N 1
ATOM 1333 C CA . ALA A 1 163 ? -14.926 7.492 6.379 1.00 97.88 163 ALA A CA 1
ATOM 1334 C C . ALA A 1 163 ? -14.958 8.792 7.204 1.00 97.88 163 ALA A C 1
ATOM 1336 O O . ALA A 1 163 ? -14.022 9.102 7.939 1.00 97.88 163 ALA A O 1
ATOM 1337 N N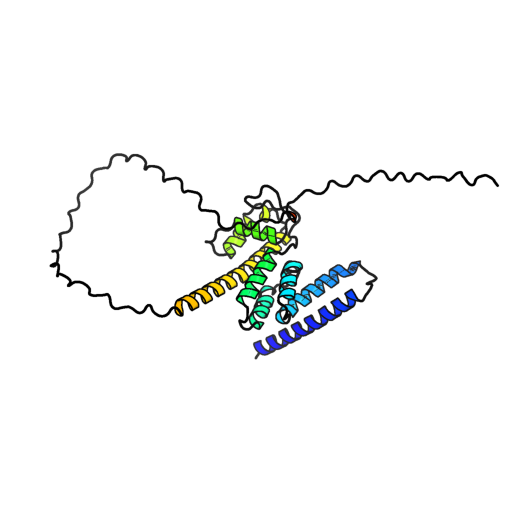 . LYS A 1 164 ? -16.070 9.534 7.156 1.00 97.69 164 LYS A N 1
ATOM 1338 C CA . LYS A 1 164 ? -16.262 10.758 7.944 1.00 97.69 164 LYS A CA 1
ATOM 1339 C C . LYS A 1 164 ? -16.322 10.496 9.453 1.00 97.69 164 LYS A C 1
ATOM 1341 O O . LYS A 1 164 ? -15.964 11.381 10.227 1.00 97.69 164 LYS A O 1
ATOM 1346 N N . ALA A 1 165 ? -16.765 9.306 9.860 1.00 97.50 165 ALA A N 1
ATOM 1347 C CA . ALA A 1 165 ? -16.837 8.889 11.259 1.00 97.50 165 ALA A CA 1
ATOM 1348 C C . ALA A 1 165 ? -15.492 8.395 11.831 1.00 97.50 165 ALA A C 1
ATOM 1350 O O . ALA A 1 165 ? -15.411 8.128 13.032 1.00 97.50 165 ALA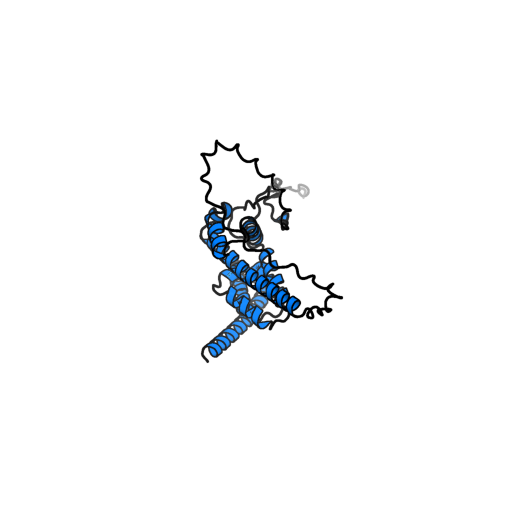 A O 1
ATOM 1351 N N . LEU A 1 166 ? -14.448 8.260 11.004 1.00 97.94 166 LEU A N 1
ATOM 1352 C CA . LEU A 1 166 ? -13.101 7.929 11.467 1.00 97.94 166 LEU A CA 1
ATOM 1353 C C . LEU A 1 166 ? -12.459 9.092 12.227 1.00 97.94 166 LEU A C 1
ATOM 1355 O O . LEU A 1 166 ? -12.703 10.268 11.940 1.00 97.94 166 LEU A O 1
ATOM 1359 N N . ALA A 1 167 ? -11.575 8.747 13.163 1.00 98.06 167 ALA A N 1
ATOM 1360 C CA . ALA A 1 167 ? -10.663 9.715 13.750 1.00 98.06 167 ALA A CA 1
ATOM 1361 C C . ALA A 1 167 ? -9.711 10.262 12.672 1.00 98.06 167 ALA A C 1
ATOM 1363 O O . ALA A 1 167 ? -9.373 9.563 11.719 1.00 98.06 167 ALA A O 1
ATOM 1364 N N . GLU A 1 168 ? -9.242 11.500 12.840 1.00 97.81 168 GLU A N 1
ATOM 1365 C CA . GLU A 1 168 ? -8.289 12.135 11.917 1.00 97.81 168 GLU A CA 1
ATOM 1366 C C . GLU A 1 168 ? -7.068 11.254 11.566 1.00 97.81 168 GLU A C 1
ATOM 1368 O O . GLU A 1 168 ? -6.825 11.071 10.373 1.00 97.81 168 GLU A O 1
ATOM 1373 N N . PRO A 1 169 ? -6.329 10.649 12.524 1.00 97.88 169 PRO A N 1
ATOM 1374 C CA . PRO A 1 169 ? -5.172 9.811 12.184 1.00 97.88 169 PRO A CA 1
ATOM 1375 C C . PRO A 1 169 ? -5.546 8.549 11.390 1.00 97.88 169 PRO A C 1
ATOM 1377 O O . PRO A 1 169 ? -4.829 8.162 10.465 1.00 97.88 169 PRO A O 1
ATOM 1380 N N . ASP A 1 170 ? -6.687 7.926 11.696 1.00 98.38 170 ASP A N 1
ATOM 1381 C CA . ASP A 1 170 ? -7.176 6.754 10.959 1.00 98.38 170 ASP A CA 1
ATOM 1382 C C . ASP A 1 170 ? -7.608 7.138 9.542 1.00 98.38 170 ASP A C 1
ATOM 1384 O O . ASP A 1 170 ? -7.337 6.415 8.587 1.00 98.38 170 ASP A O 1
ATOM 1388 N N . ARG A 1 171 ? -8.240 8.307 9.384 1.00 98.25 171 ARG A N 1
ATOM 1389 C CA . ARG A 1 171 ? -8.636 8.846 8.079 1.00 98.25 171 ARG A CA 1
ATOM 1390 C C . ARG A 1 171 ? -7.424 9.176 7.208 1.00 98.25 171 ARG A C 1
ATOM 1392 O O . ARG A 1 171 ? -7.444 8.870 6.020 1.00 98.25 171 ARG A O 1
ATOM 1399 N N . GLN A 1 172 ? -6.363 9.744 7.784 1.00 97.88 172 GLN A N 1
ATOM 1400 C CA . GLN A 1 172 ? -5.094 9.965 7.078 1.00 97.88 172 GLN A CA 1
ATOM 1401 C C . GLN A 1 172 ? -4.447 8.641 6.659 1.00 97.88 172 GLN A C 1
ATOM 1403 O O . GLN A 1 172 ? -3.985 8.508 5.527 1.00 97.88 172 GLN A O 1
ATOM 1408 N N . THR A 1 173 ? -4.464 7.642 7.546 1.00 98.12 173 THR A N 1
ATOM 1409 C CA . THR A 1 173 ? -3.974 6.289 7.244 1.00 98.12 173 THR A CA 1
ATOM 1410 C C . THR A 1 173 ? -4.770 5.657 6.102 1.00 98.12 173 THR A C 1
ATOM 1412 O O . THR A 1 173 ? -4.181 5.109 5.173 1.00 98.12 173 THR A O 1
ATOM 1415 N N . LEU A 1 174 ? -6.100 5.789 6.121 1.00 98.44 174 LEU A N 1
ATOM 1416 C CA . LEU A 1 174 ? -6.968 5.333 5.039 1.00 98.44 174 LEU A CA 1
ATOM 1417 C C . LEU A 1 174 ? -6.638 6.033 3.714 1.00 98.44 174 LEU A C 1
ATOM 1419 O O . LEU A 1 174 ? -6.508 5.347 2.707 1.00 98.44 174 LEU A O 1
ATOM 1423 N N . GLY A 1 175 ? -6.440 7.355 3.710 1.00 98.12 175 GLY A N 1
ATOM 1424 C CA . GLY A 1 175 ? -6.009 8.087 2.512 1.00 98.12 175 GLY A CA 1
ATOM 1425 C C . GLY A 1 175 ? -4.704 7.535 1.933 1.00 98.12 175 GLY A C 1
ATOM 1426 O O . GLY A 1 175 ? -4.651 7.159 0.766 1.00 98.12 175 GLY A O 1
ATOM 1427 N N . LYS A 1 176 ? -3.683 7.326 2.778 1.00 98.06 176 LYS A N 1
ATOM 1428 C CA . LYS A 1 176 ? -2.417 6.697 2.355 1.00 98.06 176 LYS A CA 1
ATOM 1429 C C . LYS A 1 176 ? -2.625 5.311 1.724 1.00 98.06 176 LYS A C 1
ATOM 1431 O O . LYS A 1 176 ? -1.997 5.006 0.714 1.00 98.06 176 LYS A O 1
ATOM 1436 N N . VAL A 1 177 ? -3.508 4.480 2.288 1.00 98.31 177 VAL A N 1
ATOM 1437 C CA . VAL A 1 177 ? -3.856 3.160 1.725 1.00 98.31 177 VAL A CA 1
ATOM 1438 C C . VAL A 1 177 ? -4.525 3.293 0.355 1.00 98.31 177 VAL A C 1
ATOM 1440 O O . VAL A 1 177 ? -4.171 2.549 -0.561 1.00 98.31 177 VAL A O 1
ATOM 1443 N N . LEU A 1 178 ? -5.480 4.217 0.204 1.00 97.94 178 LEU A N 1
ATOM 1444 C CA . LEU A 1 178 ? -6.203 4.435 -1.052 1.00 97.94 178 LEU A CA 1
ATOM 1445 C C . LEU A 1 178 ? -5.268 4.937 -2.157 1.00 97.94 178 LEU A C 1
ATOM 1447 O O . LEU A 1 178 ? -5.251 4.342 -3.235 1.00 97.94 178 LEU A O 1
ATOM 1451 N N . ALA A 1 179 ? -4.437 5.939 -1.865 1.00 97.00 179 ALA A N 1
ATOM 1452 C CA . ALA A 1 179 ? -3.437 6.469 -2.789 1.00 97.00 179 ALA A CA 1
ATOM 1453 C C . ALA A 1 179 ? -2.420 5.398 -3.216 1.00 97.00 179 ALA A C 1
ATOM 1455 O O . ALA A 1 179 ? -2.105 5.253 -4.401 1.00 97.00 179 ALA A O 1
ATOM 1456 N N . PHE A 1 180 ? -1.939 4.592 -2.261 1.00 97.94 180 PHE A N 1
ATOM 1457 C CA . PHE A 1 180 ? -1.032 3.480 -2.540 1.00 97.94 180 PHE A CA 1
ATOM 1458 C C . PHE A 1 180 ? -1.691 2.438 -3.454 1.00 97.94 180 PHE A C 1
ATOM 1460 O O . PHE A 1 180 ? -1.118 2.046 -4.469 1.00 97.94 180 PHE A O 1
ATOM 1467 N N . TYR A 1 181 ? -2.920 2.020 -3.140 1.00 97.75 181 TYR A N 1
ATOM 1468 C CA . TYR A 1 181 ? -3.672 1.071 -3.960 1.00 97.75 181 TYR A CA 1
ATOM 1469 C C . TYR A 1 181 ? -3.925 1.599 -5.379 1.00 97.75 181 TYR A C 1
ATOM 1471 O O . TYR A 1 181 ? -3.740 0.857 -6.347 1.00 97.75 181 TYR A O 1
ATOM 1479 N N . ASP A 1 182 ? -4.333 2.861 -5.519 1.00 95.81 182 ASP A N 1
ATOM 1480 C CA . ASP A 1 182 ? -4.636 3.438 -6.826 1.00 95.81 182 ASP A CA 1
ATOM 1481 C C . ASP A 1 182 ? -3.389 3.579 -7.707 1.00 95.81 182 ASP A C 1
ATOM 1483 O O . ASP A 1 182 ? -3.437 3.223 -8.884 1.00 95.81 182 ASP A O 1
ATOM 1487 N N . THR A 1 183 ? -2.246 3.942 -7.117 1.00 96.19 183 THR A N 1
ATOM 1488 C CA . THR A 1 183 ? -0.948 4.001 -7.810 1.00 96.19 183 THR A CA 1
ATOM 1489 C C . THR A 1 183 ? -0.639 2.688 -8.540 1.00 96.19 183 THR A C 1
ATOM 1491 O O . THR A 1 183 ? -0.420 2.667 -9.756 1.00 96.19 183 THR A O 1
ATOM 1494 N N . PHE A 1 184 ? -0.686 1.557 -7.829 1.00 96.69 184 PHE A N 1
ATOM 1495 C CA . PHE A 1 184 ? -0.386 0.249 -8.427 1.00 96.69 184 PHE A CA 1
ATOM 1496 C C . PHE A 1 184 ? -1.516 -0.276 -9.313 1.00 96.69 184 PHE A C 1
ATOM 1498 O O . PHE A 1 184 ? -1.261 -0.972 -10.299 1.00 96.69 184 PHE A O 1
ATOM 1505 N N . ARG A 1 185 ? -2.769 0.096 -9.032 1.00 95.31 185 ARG A N 1
ATOM 1506 C CA . ARG A 1 185 ? -3.903 -0.193 -9.917 1.00 95.31 185 ARG A CA 1
ATOM 1507 C C . ARG A 1 185 ? -3.777 0.529 -11.261 1.00 95.31 185 ARG A C 1
ATOM 1509 O O . ARG A 1 185 ? -4.101 -0.079 -12.284 1.00 95.31 185 ARG A O 1
ATOM 1516 N N . SER A 1 186 ? -3.337 1.789 -11.278 1.00 94.12 186 SER A N 1
ATOM 1517 C CA . SER A 1 186 ? -3.103 2.552 -12.512 1.00 94.12 186 SER A CA 1
ATOM 1518 C C . SER A 1 186 ? -1.986 1.915 -13.327 1.00 94.12 186 SER A C 1
ATOM 1520 O O . SER A 1 186 ? -2.197 1.568 -14.488 1.00 94.12 186 SER A O 1
ATOM 1522 N N . MET A 1 187 ? -0.859 1.613 -12.678 1.00 94.75 187 MET A N 1
ATOM 1523 C CA . MET A 1 187 ? 0.266 0.915 -13.303 1.00 94.75 187 MET A CA 1
ATOM 1524 C C . MET A 1 187 ? -0.161 -0.418 -13.942 1.00 94.75 187 MET A C 1
ATOM 1526 O O . MET A 1 187 ? 0.224 -0.727 -15.068 1.00 94.75 187 MET A O 1
ATOM 1530 N N . ALA A 1 188 ? -1.024 -1.192 -13.271 1.00 94.19 188 ALA A N 1
ATOM 1531 C CA . ALA A 1 188 ? -1.515 -2.466 -13.801 1.00 94.19 188 ALA A CA 1
ATOM 1532 C C . ALA A 1 188 ? -2.389 -2.285 -15.043 1.00 94.19 188 ALA A C 1
ATOM 1534 O O . ALA A 1 188 ? -2.328 -3.086 -15.977 1.00 94.19 188 ALA A O 1
ATOM 1535 N N . ARG A 1 189 ? -3.209 -1.230 -15.063 1.00 93.50 189 ARG A N 1
ATOM 1536 C CA . ARG A 1 189 ? -4.047 -0.891 -16.218 1.00 93.50 189 ARG A CA 1
ATOM 1537 C C . ARG A 1 189 ? -3.205 -0.449 -17.403 1.00 93.50 189 ARG A C 1
ATOM 1539 O O . ARG A 1 189 ? -3.470 -0.907 -18.508 1.00 93.50 189 ARG A O 1
ATOM 1546 N N . GLU A 1 190 ? -2.216 0.408 -17.181 1.00 93.62 190 GLU A N 1
ATOM 1547 C CA . GLU A 1 190 ? -1.307 0.884 -18.228 1.00 93.62 190 GLU A CA 1
ATOM 1548 C C . GLU A 1 190 ? -0.528 -0.273 -18.859 1.00 93.62 190 GLU A C 1
ATOM 1550 O O . GLU A 1 190 ? -0.459 -0.387 -20.087 1.00 93.62 190 GLU A O 1
ATOM 1555 N N . LEU A 1 191 ? -0.027 -1.194 -18.031 1.00 91.94 191 LEU A N 1
ATOM 1556 C CA . LEU A 1 191 ? 0.661 -2.392 -18.503 1.00 91.94 191 LEU A CA 1
ATOM 1557 C C . LEU A 1 191 ? -0.268 -3.282 -19.343 1.00 91.94 191 LEU A C 1
ATOM 1559 O O . LEU A 1 191 ? 0.087 -3.672 -20.455 1.00 91.94 191 LEU A O 1
ATOM 1563 N N . ALA A 1 192 ? -1.490 -3.535 -18.864 1.00 91.19 192 ALA A N 1
ATOM 1564 C CA . ALA A 1 192 ? -2.485 -4.323 -19.592 1.00 91.19 192 ALA A CA 1
ATOM 1565 C C . ALA A 1 192 ? -2.926 -3.662 -20.914 1.00 91.19 192 ALA A C 1
ATOM 1567 O O . ALA A 1 192 ? -3.142 -4.350 -21.914 1.00 91.19 192 ALA A O 1
ATOM 1568 N N . GLN A 1 193 ? -3.055 -2.332 -20.948 1.00 92.94 193 GLN A N 1
ATOM 1569 C CA . GLN A 1 193 ? -3.358 -1.588 -22.174 1.00 92.94 193 GLN A CA 1
ATOM 1570 C C . GLN A 1 193 ? -2.216 -1.685 -23.185 1.00 92.94 193 GLN A C 1
ATOM 1572 O O . GLN A 1 193 ? -2.473 -1.921 -24.366 1.00 92.94 193 GLN A O 1
ATOM 1577 N N . THR A 1 194 ? -0.972 -1.560 -22.721 1.00 91.94 194 THR A N 1
ATOM 1578 C CA . THR A 1 194 ? 0.224 -1.681 -23.562 1.00 91.94 194 THR A CA 1
ATOM 1579 C C . THR A 1 194 ? 0.335 -3.083 -24.157 1.00 91.94 194 THR A C 1
ATOM 1581 O O . THR A 1 194 ? 0.490 -3.216 -25.370 1.00 91.94 194 THR A O 1
ATOM 1584 N N . ALA A 1 195 ? 0.155 -4.127 -23.341 1.00 90.25 195 ALA A N 1
ATOM 1585 C CA . ALA A 1 195 ? 0.148 -5.514 -23.805 1.00 90.25 195 ALA A CA 1
ATOM 1586 C C . ALA A 1 195 ? -0.949 -5.756 -24.856 1.00 90.25 195 ALA A C 1
ATOM 1588 O O . ALA A 1 195 ? -0.699 -6.331 -25.914 1.00 90.25 195 ALA A O 1
ATOM 1589 N N . ARG A 1 196 ? -2.163 -5.238 -24.624 1.00 91.69 196 ARG A N 1
ATOM 1590 C CA . ARG A 1 196 ? -3.266 -5.336 -25.590 1.00 91.69 196 ARG A CA 1
ATOM 1591 C C . ARG A 1 196 ? -2.967 -4.603 -26.900 1.00 91.69 196 ARG A C 1
ATOM 1593 O O . ARG A 1 196 ? -3.310 -5.110 -27.964 1.00 91.69 196 ARG A O 1
ATOM 1600 N N . ALA A 1 197 ? -2.367 -3.417 -26.833 1.00 93.25 197 ALA A N 1
ATOM 1601 C CA . ALA A 1 197 ? -1.996 -2.647 -28.016 1.00 93.25 197 ALA A CA 1
ATOM 1602 C C . ALA A 1 197 ? -0.929 -3.374 -28.850 1.00 93.25 197 ALA A C 1
ATOM 1604 O O . ALA A 1 197 ? -1.048 -3.418 -30.071 1.00 93.25 197 ALA A O 1
ATOM 1605 N N . GLN A 1 198 ? 0.056 -4.000 -28.198 1.00 91.19 198 GLN A N 1
ATOM 1606 C CA . GLN A 1 198 ? 1.067 -4.828 -28.862 1.00 91.19 198 GLN A CA 1
ATOM 1607 C C . GLN A 1 198 ? 0.439 -6.047 -29.546 1.00 91.19 198 GLN A C 1
ATOM 1609 O O . GLN A 1 198 ? 0.684 -6.265 -30.728 1.00 91.19 198 GLN A O 1
ATOM 1614 N N . MET A 1 199 ? -0.459 -6.767 -28.863 1.00 91.00 199 MET A N 1
ATOM 1615 C CA . MET A 1 199 ? -1.177 -7.898 -29.468 1.00 91.00 199 MET A CA 1
ATOM 1616 C C . MET A 1 199 ? -2.004 -7.489 -30.695 1.00 91.00 199 MET A C 1
ATOM 1618 O O . MET A 1 199 ? -2.071 -8.236 -31.664 1.00 91.00 199 MET A O 1
ATOM 1622 N N . LEU A 1 200 ? -2.641 -6.312 -30.667 1.00 91.19 200 LEU A N 1
ATOM 1623 C CA . LEU A 1 200 ? -3.392 -5.787 -31.813 1.00 91.19 200 LEU A CA 1
ATOM 1624 C C . LEU A 1 200 ? -2.477 -5.354 -32.967 1.00 91.19 200 LEU A C 1
ATOM 1626 O O . LEU A 1 200 ? -2.881 -5.468 -34.120 1.00 91.19 200 LEU A O 1
ATOM 1630 N N . ALA A 1 201 ? -1.271 -4.865 -32.672 1.00 92.19 201 ALA A N 1
ATOM 1631 C CA . ALA A 1 201 ? -0.288 -4.464 -33.678 1.00 92.19 201 ALA A CA 1
ATOM 1632 C C . ALA A 1 201 ? 0.395 -5.662 -34.361 1.00 92.19 201 ALA A C 1
ATOM 1634 O O . ALA A 1 201 ? 0.808 -5.549 -35.512 1.00 92.19 201 ALA A O 1
ATOM 1635 N N . GLU A 1 202 ? 0.508 -6.799 -33.669 1.00 89.44 202 GLU A N 1
ATOM 1636 C CA . GLU A 1 202 ? 1.063 -8.047 -34.211 1.00 89.44 202 GLU A CA 1
ATOM 1637 C C . GLU A 1 202 ? 0.059 -8.864 -35.031 1.00 89.44 202 GLU A C 1
ATOM 1639 O O . GLU A 1 202 ? 0.454 -9.834 -35.683 1.00 89.44 202 GLU A O 1
ATOM 1644 N N . LEU A 1 203 ? -1.226 -8.486 -35.034 1.00 85.88 203 LEU A N 1
ATOM 1645 C CA . LEU A 1 203 ? -2.176 -9.089 -35.960 1.00 85.88 203 LEU A CA 1
ATOM 1646 C C . LEU A 1 203 ? -1.658 -8.851 -37.385 1.00 85.88 203 LEU A C 1
ATOM 1648 O O . LEU A 1 203 ? -1.423 -7.694 -37.751 1.00 85.88 203 LEU A O 1
ATOM 1652 N N . PRO A 1 204 ? -1.444 -9.916 -38.186 1.00 83.56 204 PRO A N 1
ATOM 1653 C CA . PRO A 1 204 ? -1.000 -9.748 -39.557 1.00 83.56 204 PRO A CA 1
ATOM 1654 C C . PRO A 1 204 ? -1.971 -8.791 -40.250 1.00 83.56 204 PRO A C 1
ATOM 1656 O O . PRO A 1 204 ? -3.180 -8.910 -40.016 1.00 83.56 204 PRO A O 1
ATOM 1659 N N . PRO A 1 205 ? -1.471 -7.827 -41.050 1.00 78.69 205 PRO A N 1
ATOM 1660 C CA . PRO A 1 205 ? -2.350 -6.940 -41.793 1.00 78.69 205 PRO A CA 1
ATOM 1661 C C . PRO A 1 205 ? -3.325 -7.842 -42.533 1.00 78.69 205 PRO A C 1
ATOM 1663 O O . PRO A 1 205 ? -2.868 -8.746 -43.235 1.00 78.69 205 PRO A O 1
ATOM 1666 N N . GLU A 1 206 ? -4.633 -7.664 -42.298 1.00 70.69 206 GLU A N 1
ATOM 1667 C CA . GLU A 1 206 ? -5.654 -8.401 -43.036 1.00 70.69 206 GLU A CA 1
ATOM 1668 C C . GLU A 1 206 ? -5.238 -8.330 -44.499 1.00 70.69 206 GLU A C 1
ATOM 1670 O O . GLU A 1 206 ? -5.149 -7.232 -45.062 1.00 70.69 206 GLU A O 1
ATOM 1675 N N . GLU A 1 207 ? -4.864 -9.481 -45.075 1.00 67.56 207 GLU A N 1
ATOM 1676 C CA . GLU A 1 207 ? -4.599 -9.573 -46.498 1.00 67.56 207 GLU A CA 1
ATOM 1677 C C . GLU A 1 207 ? -5.871 -9.046 -47.134 1.00 67.56 207 GLU A C 1
ATOM 1679 O O . GLU A 1 207 ? -6.929 -9.679 -47.074 1.00 67.56 207 GLU A O 1
ATOM 1684 N N . THR A 1 208 ? -5.773 -7.824 -47.655 1.00 58.97 208 THR A N 1
ATOM 1685 C CA . THR A 1 208 ? -6.817 -7.173 -48.421 1.00 58.97 208 THR A CA 1
ATOM 1686 C C . THR A 1 208 ? -6.924 -8.001 -49.679 1.00 58.97 208 THR A C 1
ATOM 1688 O O . THR A 1 208 ? -6.319 -7.710 -50.708 1.00 58.97 208 THR A O 1
ATOM 1691 N N . THR A 1 209 ? -7.648 -9.113 -49.562 1.00 66.19 209 THR A N 1
ATOM 1692 C CA . THR A 1 209 ? -8.114 -9.874 -50.698 1.00 66.19 209 THR A CA 1
ATOM 1693 C C . THR A 1 209 ? -8.814 -8.837 -51.563 1.00 66.19 209 THR A C 1
ATOM 1695 O O . THR A 1 209 ? -9.749 -8.179 -51.090 1.00 66.19 209 THR A O 1
ATOM 1698 N N . PRO A 1 210 ? -8.289 -8.563 -52.771 1.00 69.94 210 PRO A N 1
ATOM 1699 C CA . PRO A 1 210 ? -8.861 -7.539 -53.620 1.00 69.94 210 PRO A CA 1
ATOM 1700 C C . PRO A 1 210 ? -10.350 -7.862 -53.765 1.00 69.94 210 PRO A C 1
ATOM 1702 O O . PRO A 1 210 ? -10.680 -9.034 -53.980 1.00 69.94 210 PRO A O 1
ATOM 1705 N N . PRO A 1 211 ? -11.247 -6.874 -53.580 1.00 72.62 211 PRO A N 1
ATOM 1706 C CA . PRO A 1 211 ? -12.679 -7.123 -53.579 1.00 72.62 211 PRO A CA 1
ATOM 1707 C C . PRO A 1 211 ? -13.033 -7.918 -54.842 1.00 72.62 211 PRO A C 1
ATOM 1709 O O . PRO A 1 211 ? -12.679 -7.476 -55.942 1.00 72.62 211 PRO A O 1
ATOM 1712 N N . PRO A 1 212 ? -13.666 -9.100 -54.715 1.00 68.56 212 PRO A N 1
ATOM 1713 C CA . PRO A 1 212 ? -14.022 -9.901 -55.868 1.00 68.56 212 PRO A CA 1
ATOM 1714 C C . PRO A 1 212 ? -14.979 -9.085 -56.731 1.00 68.56 212 PRO A C 1
ATOM 1716 O O . PRO A 1 212 ? -16.114 -8.843 -56.333 1.00 68.56 212 PRO A O 1
ATOM 1719 N N . GLY A 1 213 ? -14.470 -8.624 -57.876 1.00 67.50 213 GLY A N 1
ATOM 1720 C CA . GLY A 1 213 ? -15.215 -8.007 -58.969 1.00 67.50 213 GLY A CA 1
ATOM 1721 C C . GLY A 1 213 ? -16.324 -7.062 -58.522 1.00 67.50 213 GLY A C 1
ATOM 1722 O O . GLY A 1 213 ? -17.494 -7.438 -58.548 1.00 67.50 213 GLY A O 1
ATOM 1723 N N . ALA A 1 214 ? -15.973 -5.820 -58.181 1.00 58.47 214 ALA A N 1
ATOM 1724 C CA . ALA A 1 214 ? -16.972 -4.761 -58.127 1.00 58.47 214 ALA A CA 1
ATOM 1725 C C . ALA A 1 214 ? -17.735 -4.743 -59.471 1.00 58.47 214 ALA A C 1
ATOM 1727 O O . ALA A 1 214 ? -17.095 -4.612 -60.522 1.00 58.47 214 ALA A O 1
ATOM 1728 N N . PRO A 1 215 ? -19.072 -4.912 -59.479 1.00 71.38 215 PRO A N 1
ATOM 1729 C CA . PRO A 1 215 ? -19.846 -4.763 -60.699 1.00 71.38 215 PRO A CA 1
ATOM 1730 C C . PRO A 1 215 ? -19.640 -3.346 -61.258 1.00 71.38 215 PRO A C 1
ATOM 1732 O O . PRO A 1 215 ? -19.440 -2.405 -60.481 1.00 71.38 215 PRO A O 1
ATOM 1735 N N . PRO A 1 216 ? -19.654 -3.184 -62.593 1.00 68.25 216 PRO A N 1
ATOM 1736 C CA . PRO A 1 216 ? -19.376 -1.914 -63.248 1.00 68.25 216 PRO A CA 1
ATOM 1737 C C . PRO A 1 216 ? -20.265 -0.821 -62.662 1.00 68.25 216 PRO A C 1
ATOM 1739 O O . PRO A 1 216 ? -21.493 -0.928 -62.662 1.00 68.25 216 PRO A O 1
ATOM 1742 N N . GLN A 1 217 ? -19.627 0.225 -62.138 1.00 59.97 217 GLN A N 1
ATOM 1743 C CA . GLN A 1 217 ? -20.334 1.393 -61.648 1.00 59.97 217 GLN A CA 1
ATOM 1744 C C . GLN A 1 217 ? -21.021 2.067 -62.831 1.00 59.97 217 GLN A C 1
ATOM 1746 O O . GLN A 1 217 ? -20.379 2.655 -63.702 1.00 59.97 217 GLN A O 1
ATOM 1751 N N . PHE A 1 218 ? -22.345 1.954 -62.873 1.00 60.56 218 PHE A N 1
ATOM 1752 C CA . PHE A 1 218 ? -23.157 2.796 -63.729 1.00 60.56 218 PHE A CA 1
ATOM 1753 C C . PHE A 1 218 ? -23.025 4.228 -63.217 1.00 60.56 218 PHE A C 1
ATOM 1755 O O . PHE A 1 218 ? -23.419 4.533 -62.094 1.00 60.56 218 PHE A O 1
ATOM 1762 N N . TYR A 1 219 ? -22.446 5.090 -64.052 1.00 58.88 219 TYR A N 1
ATOM 1763 C CA . TYR A 1 219 ? -22.439 6.533 -63.859 1.00 58.88 219 TYR A CA 1
ATOM 1764 C C . TYR A 1 219 ? -23.880 7.016 -63.666 1.00 58.88 219 TYR A C 1
ATOM 1766 O O . TYR A 1 219 ? -24.641 7.118 -64.629 1.00 58.88 219 TYR A O 1
ATOM 1774 N N . THR A 1 220 ? -24.268 7.326 -62.430 1.00 69.81 220 THR A N 1
ATOM 1775 C CA . THR A 1 220 ? -25.431 8.180 -62.201 1.00 69.81 220 THR A CA 1
ATOM 1776 C C . THR A 1 220 ? -25.028 9.610 -62.562 1.00 69.81 220 THR A C 1
ATOM 1778 O O . THR A 1 220 ? -24.017 10.094 -62.042 1.00 69.81 220 THR A O 1
ATOM 1781 N N . PRO A 1 221 ? -25.756 10.280 -63.470 1.00 71.56 221 PRO A N 1
ATOM 1782 C CA . PRO A 1 221 ? -25.454 11.648 -63.864 1.00 71.56 221 PRO A CA 1
ATOM 1783 C C . PRO A 1 221 ? -25.558 12.614 -62.669 1.00 71.56 221 PRO A C 1
ATOM 1785 O O . PRO A 1 221 ? -26.242 12.307 -61.690 1.00 71.56 221 PRO A O 1
ATOM 1788 N N . PRO A 1 222 ? -24.892 13.781 -62.735 1.00 69.31 222 PRO A N 1
ATOM 1789 C CA . PRO A 1 222 ? -24.894 14.758 -61.655 1.00 69.31 222 PRO A CA 1
ATOM 1790 C C . PRO A 1 222 ? -26.310 15.281 -61.415 1.00 69.31 222 PRO A C 1
ATOM 1792 O O . PRO A 1 222 ? -26.916 15.879 -62.305 1.00 69.31 222 PRO A O 1
ATOM 1795 N N . THR A 1 223 ? -26.833 15.066 -60.211 1.00 64.50 223 THR A N 1
ATOM 1796 C CA . THR A 1 223 ? -28.066 15.709 -59.762 1.00 64.50 223 THR A CA 1
ATOM 1797 C C . THR A 1 223 ? -27.816 17.208 -59.628 1.00 64.50 223 THR A C 1
ATOM 1799 O O . THR A 1 223 ? -26.900 17.647 -58.932 1.00 64.50 223 THR A O 1
ATOM 1802 N N . GLU A 1 224 ? -28.629 17.974 -60.342 1.00 66.31 224 GLU A N 1
ATOM 1803 C CA . GLU A 1 224 ? -28.636 19.430 -60.407 1.00 66.31 224 GLU A CA 1
ATOM 1804 C C . GLU A 1 224 ? -28.803 20.071 -59.008 1.00 66.31 224 GLU A C 1
ATOM 1806 O O . GLU A 1 224 ? -29.515 19.520 -58.159 1.00 66.31 224 GLU A O 1
ATOM 1811 N N . PRO A 1 225 ? -28.174 21.231 -58.728 1.00 65.75 225 PRO A N 1
ATOM 1812 C CA . PRO A 1 225 ? -28.300 21.908 -57.442 1.00 65.75 225 PRO A CA 1
ATOM 1813 C C . PRO A 1 225 ? -29.737 22.405 -57.254 1.00 65.75 225 PRO A C 1
ATOM 1815 O O . PRO A 1 225 ? -30.168 23.376 -57.873 1.00 65.75 225 PRO A O 1
ATOM 1818 N N . THR A 1 226 ? -30.493 21.737 -56.384 1.00 65.44 226 THR A N 1
ATOM 1819 C CA . THR A 1 226 ? -31.815 22.213 -55.970 1.00 65.44 226 THR A CA 1
ATOM 1820 C C . THR A 1 226 ? -31.645 23.459 -55.102 1.00 65.44 226 THR A C 1
ATOM 1822 O O . THR A 1 226 ? -30.878 23.464 -54.139 1.00 65.44 226 THR A O 1
ATOM 1825 N N . ALA A 1 227 ? -32.342 24.525 -55.491 1.00 73.06 227 ALA A N 1
ATOM 1826 C CA . ALA A 1 227 ? -32.331 25.842 -54.868 1.00 73.06 227 ALA A CA 1
ATOM 1827 C C . ALA A 1 227 ? -32.609 25.811 -53.348 1.00 73.06 227 ALA A C 1
ATOM 1829 O O . ALA A 1 227 ? -33.320 24.926 -52.863 1.00 73.06 227 ALA A O 1
ATOM 1830 N N . PRO A 1 228 ? -32.112 26.805 -52.587 1.00 69.56 228 PRO A N 1
ATOM 1831 C CA . PRO A 1 228 ? -32.448 26.948 -51.176 1.00 69.56 228 PRO A CA 1
ATOM 1832 C C . PRO A 1 228 ? -33.957 27.209 -50.998 1.00 69.56 228 PRO A C 1
ATOM 1834 O O . PRO A 1 228 ? -34.516 28.061 -51.696 1.00 69.56 228 PRO A O 1
ATOM 1837 N N . PRO A 1 229 ? -34.636 26.517 -50.066 1.00 64.88 229 PRO A N 1
ATOM 1838 C CA . PRO A 1 229 ? -36.035 26.780 -49.777 1.00 64.88 229 PRO A CA 1
ATOM 1839 C C . PRO A 1 229 ? -36.190 28.151 -49.111 1.00 64.88 229 PRO A C 1
ATOM 1841 O O . PRO A 1 229 ? -35.455 28.517 -48.193 1.00 64.88 229 PRO A O 1
ATOM 1844 N N . ALA A 1 230 ? -37.174 28.907 -49.595 1.00 62.31 230 ALA A N 1
ATOM 1845 C CA . ALA A 1 230 ? -37.586 30.180 -49.031 1.00 62.31 230 ALA A CA 1
ATOM 1846 C C . ALA A 1 230 ? -38.009 30.024 -47.561 1.00 62.31 230 ALA A C 1
ATOM 1848 O O . ALA A 1 230 ? -38.728 29.090 -47.198 1.00 62.31 230 ALA A O 1
ATOM 1849 N N . ALA A 1 231 ? -37.582 30.976 -46.730 1.00 58.47 231 ALA A N 1
ATOM 1850 C CA . ALA A 1 231 ? -37.962 31.084 -45.331 1.00 58.47 231 ALA A CA 1
ATOM 1851 C C . ALA A 1 231 ? -39.491 31.189 -45.195 1.00 58.47 231 ALA A C 1
ATOM 1853 O O . ALA A 1 231 ? -40.084 32.237 -45.446 1.00 58.47 231 ALA A O 1
ATOM 1854 N N . SER A 1 232 ? -40.128 30.090 -44.791 1.00 57.31 232 SER A N 1
ATOM 1855 C CA . SER A 1 232 ? -41.515 30.096 -44.334 1.00 57.31 232 SER A CA 1
ATOM 1856 C C . SER A 1 232 ? -41.530 30.440 -42.851 1.00 57.31 232 SER A C 1
ATOM 1858 O O . SER A 1 232 ? -41.008 29.697 -42.023 1.00 57.31 232 SER A O 1
ATOM 1860 N N . ALA A 1 233 ? -42.106 31.595 -42.528 1.00 61.47 233 ALA A N 1
ATOM 1861 C CA . ALA A 1 233 ? -42.409 31.990 -41.164 1.00 61.47 233 ALA A CA 1
ATOM 1862 C C . ALA A 1 233 ? -43.467 31.039 -40.583 1.00 61.47 233 ALA A C 1
ATOM 1864 O O . ALA A 1 233 ? -44.598 30.982 -41.068 1.00 61.47 233 ALA A O 1
ATOM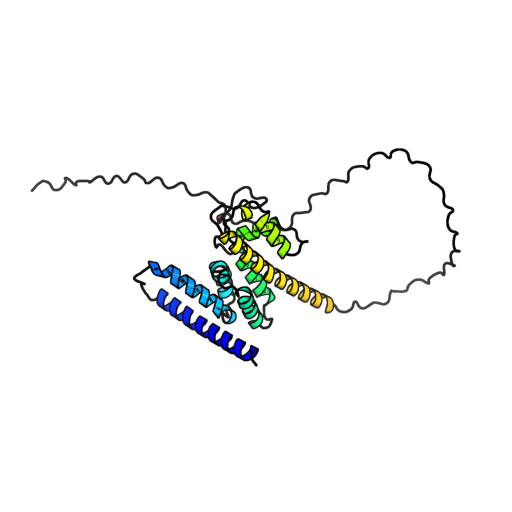 1865 N N . SER A 1 234 ? -43.092 30.283 -39.553 1.00 60.97 234 SER A N 1
ATOM 1866 C CA . SER A 1 234 ? -44.013 29.419 -38.816 1.00 60.97 234 SER A CA 1
ATOM 1867 C C . SER A 1 234 ? -44.952 30.261 -37.935 1.00 60.97 234 SER A C 1
ATOM 1869 O O . SER A 1 234 ? -44.467 31.118 -37.191 1.00 60.97 234 SER A O 1
ATOM 1871 N N . PRO A 1 235 ? -46.278 30.032 -37.968 1.00 72.75 235 PRO A N 1
ATOM 1872 C CA . PRO A 1 235 ? -47.212 30.598 -36.996 1.00 72.75 235 PRO A CA 1
ATOM 1873 C C . PRO A 1 235 ? -47.029 29.960 -35.602 1.00 72.75 235 PRO A C 1
ATOM 1875 O O . PRO A 1 235 ? -46.432 28.888 -35.489 1.00 72.75 235 PRO A O 1
ATOM 1878 N N . PRO A 1 236 ? -47.527 30.604 -34.528 1.00 67.19 236 PRO A N 1
ATOM 1879 C CA . PRO A 1 236 ? -47.304 30.167 -33.152 1.00 67.19 236 PRO A CA 1
ATOM 1880 C C . PRO A 1 236 ? -47.914 28.784 -32.889 1.00 67.19 236 PRO A C 1
ATOM 1882 O O . PRO A 1 236 ? -49.125 28.584 -32.988 1.00 67.19 236 PRO A O 1
ATOM 1885 N N . THR A 1 237 ? -47.048 27.833 -32.543 1.00 59.12 237 THR A N 1
ATOM 1886 C CA . THR A 1 237 ? -47.391 26.458 -32.176 1.00 59.12 237 THR A CA 1
ATOM 1887 C C . THR A 1 237 ? -48.190 26.441 -30.871 1.00 59.12 237 THR A C 1
ATOM 1889 O O . THR A 1 237 ? -47.740 26.944 -29.842 1.00 59.12 237 THR A O 1
ATOM 1892 N N . ALA A 1 238 ? -49.381 25.843 -30.921 1.00 71.38 238 ALA A N 1
ATOM 1893 C CA . ALA A 1 238 ? -50.190 25.489 -29.757 1.00 71.38 238 ALA A CA 1
ATOM 1894 C C . ALA A 1 238 ? -49.416 24.556 -28.794 1.00 71.38 238 ALA A C 1
ATOM 1896 O O . ALA A 1 238 ? -48.517 23.840 -29.237 1.00 71.38 238 ALA A O 1
ATOM 1897 N N . PRO A 1 239 ? -49.747 24.528 -27.489 1.00 67.25 239 PRO A N 1
ATOM 1898 C CA . PRO A 1 239 ? -49.017 23.739 -26.499 1.00 67.25 239 PRO A CA 1
ATOM 1899 C C . PRO A 1 239 ? -49.006 22.248 -26.860 1.00 67.25 239 PRO A C 1
ATOM 1901 O O . PRO A 1 239 ? -50.044 21.592 -26.939 1.00 67.25 239 PRO A O 1
ATOM 1904 N N . GLN A 1 240 ? -47.800 21.735 -27.098 1.00 73.00 240 GLN A N 1
ATOM 1905 C CA . GLN A 1 240 ? -47.534 20.340 -27.423 1.00 73.00 240 GLN A CA 1
ATOM 1906 C C . GLN A 1 240 ? -47.814 19.462 -26.183 1.00 73.00 240 GLN A C 1
ATOM 1908 O O . GLN A 1 240 ? -47.390 19.828 -25.083 1.00 73.00 240 GLN A O 1
ATOM 1913 N N . PRO A 1 241 ? -48.513 18.318 -26.317 1.00 69.25 241 PRO A N 1
ATOM 1914 C CA . PRO A 1 241 ? -48.705 17.374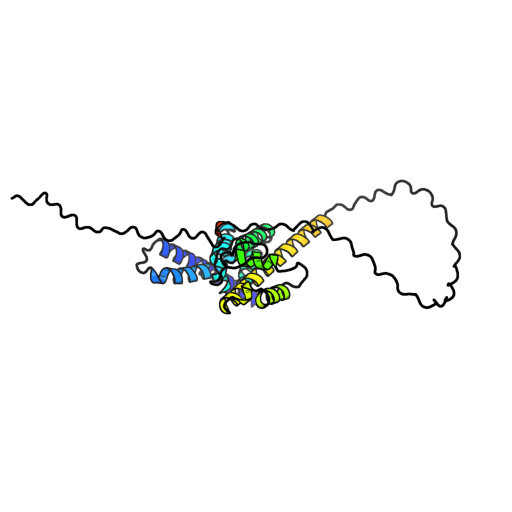 -25.218 1.00 69.25 241 PRO A CA 1
ATOM 1915 C C . PRO A 1 241 ? -47.356 16.860 -24.710 1.00 69.25 241 PRO A C 1
ATOM 1917 O O . PRO A 1 241 ? -46.441 16.633 -25.504 1.00 69.25 241 PRO A O 1
ATOM 1920 N N . ALA A 1 242 ? -47.248 16.676 -23.393 1.00 71.19 242 ALA A N 1
ATOM 1921 C CA . ALA A 1 242 ? -46.027 16.219 -22.740 1.00 71.19 242 ALA A CA 1
ATOM 1922 C C . ALA A 1 242 ? -45.481 14.936 -23.405 1.00 71.19 242 ALA A C 1
ATOM 1924 O O . ALA A 1 242 ? -46.257 14.006 -23.651 1.00 71.19 242 ALA A O 1
ATOM 1925 N N . PRO A 1 243 ? -44.170 14.870 -23.703 1.00 76.19 243 PRO A N 1
ATOM 1926 C CA . PRO A 1 243 ? -43.575 13.692 -24.311 1.00 76.19 243 PRO A CA 1
ATOM 1927 C C . PRO A 1 243 ? -43.745 12.468 -23.394 1.00 76.19 243 PRO A C 1
ATOM 1929 O O . PRO A 1 243 ? -43.643 12.601 -22.170 1.00 76.19 243 PRO A O 1
ATOM 1932 N N . PRO A 1 244 ? -44.013 11.276 -23.959 1.00 73.25 244 PRO A N 1
ATOM 1933 C CA . PRO A 1 244 ? -44.121 10.051 -23.183 1.00 73.25 244 PRO A CA 1
ATOM 1934 C C . PRO A 1 244 ? -42.805 9.781 -22.449 1.00 73.25 244 PRO A C 1
ATOM 1936 O O . PRO A 1 244 ? -41.719 9.923 -23.014 1.00 73.25 244 PRO A O 1
ATOM 1939 N N . LEU A 1 245 ? -42.928 9.416 -21.171 1.00 72.50 245 LEU A N 1
ATOM 1940 C CA . LEU A 1 245 ? -41.802 9.082 -20.304 1.00 72.50 245 LEU A CA 1
ATOM 1941 C C . LEU A 1 245 ? -40.908 8.029 -20.983 1.00 72.50 245 LEU A C 1
ATOM 1943 O O . LEU A 1 245 ? -41.436 7.066 -21.549 1.00 72.50 245 LEU A O 1
ATOM 1947 N N . PRO A 1 246 ? -39.573 8.188 -20.934 1.00 71.25 246 PRO A N 1
ATOM 1948 C CA . PRO A 1 246 ? -38.664 7.204 -21.499 1.00 71.25 246 PRO A CA 1
ATOM 1949 C C . PRO A 1 246 ? -38.880 5.831 -20.840 1.00 71.25 246 PRO A C 1
ATOM 1951 O O . PRO A 1 246 ? -39.197 5.764 -19.646 1.00 71.25 246 PRO A O 1
ATOM 1954 N N . PRO A 1 247 ? -38.714 4.731 -21.598 1.00 64.25 247 PRO A N 1
ATOM 1955 C CA . PRO A 1 247 ? -38.852 3.387 -21.064 1.00 64.25 247 PRO A CA 1
ATOM 1956 C C . PRO A 1 247 ? -37.855 3.179 -19.925 1.00 64.25 247 PRO A C 1
ATOM 1958 O O . PRO A 1 247 ? -36.679 3.525 -20.040 1.00 64.25 247 PRO A O 1
ATOM 1961 N N . VAL A 1 248 ? -38.359 2.612 -18.829 1.00 61.59 248 VAL A N 1
ATOM 1962 C CA . VAL A 1 248 ? -37.588 2.195 -17.657 1.00 61.59 248 VAL A CA 1
ATOM 1963 C C . VAL A 1 248 ? -36.400 1.367 -18.138 1.00 61.59 248 VAL A C 1
ATOM 1965 O O . VAL A 1 248 ? -36.563 0.262 -18.655 1.00 61.59 248 VAL A O 1
ATOM 1968 N N . SER A 1 249 ? -35.203 1.930 -18.007 1.00 56.81 249 SER A N 1
ATOM 1969 C CA . SER A 1 249 ? -33.948 1.247 -18.280 1.00 56.81 249 SER A CA 1
ATOM 1970 C C . SER A 1 249 ? -33.871 0.021 -17.378 1.00 56.81 249 SER A C 1
ATOM 1972 O O . SER A 1 249 ? -33.842 0.128 -16.153 1.00 56.81 249 SER A O 1
ATOM 1974 N N . THR A 1 250 ? -33.858 -1.161 -17.990 1.00 50.09 250 THR A N 1
ATOM 1975 C CA . THR A 1 250 ? -33.561 -2.417 -17.300 1.00 50.09 250 THR A CA 1
ATOM 1976 C C . THR A 1 250 ? -32.258 -2.264 -16.512 1.00 50.09 250 THR A C 1
ATOM 1978 O O . THR A 1 250 ? -31.302 -1.697 -17.059 1.00 50.09 250 THR A O 1
ATOM 1981 N N . PRO A 1 251 ? -32.190 -2.753 -15.259 1.00 51.75 251 PRO A N 1
ATOM 1982 C CA . PRO A 1 251 ? -30.978 -2.672 -14.461 1.00 51.75 251 PRO A CA 1
ATOM 1983 C C . PRO A 1 251 ? -29.848 -3.350 -15.233 1.00 51.75 251 PRO A C 1
ATOM 1985 O O . PRO A 1 251 ? -29.944 -4.523 -15.600 1.00 51.75 251 PRO A O 1
ATOM 1988 N N . ARG A 1 252 ? -28.811 -2.569 -15.558 1.00 46.22 252 ARG A N 1
ATOM 1989 C CA . ARG A 1 252 ? -27.577 -3.091 -16.147 1.00 46.22 252 ARG A CA 1
ATOM 1990 C C . ARG A 1 252 ? -27.089 -4.201 -15.227 1.00 46.22 252 ARG A C 1
ATOM 1992 O O . ARG A 1 252 ? -26.976 -3.967 -14.029 1.00 46.22 252 ARG A O 1
ATOM 1999 N N . ALA A 1 253 ? -26.863 -5.385 -15.795 1.00 43.25 253 ALA A N 1
ATOM 2000 C CA . ALA A 1 253 ? -26.332 -6.535 -15.082 1.00 43.25 253 ALA A CA 1
ATOM 2001 C C . ALA A 1 253 ? -25.117 -6.086 -14.269 1.00 43.25 253 ALA A C 1
ATOM 2003 O O . ALA A 1 253 ? -24.132 -5.607 -14.836 1.00 43.25 253 ALA A O 1
ATOM 2004 N N . ASP A 1 254 ? -25.264 -6.149 -12.948 1.00 42.66 254 ASP A N 1
ATOM 2005 C CA . ASP A 1 254 ? -24.289 -5.627 -12.013 1.00 42.66 254 ASP A CA 1
ATOM 2006 C C . ASP A 1 254 ? -22.935 -6.289 -12.259 1.00 42.66 254 ASP A C 1
ATOM 2008 O O . ASP A 1 254 ? -22.763 -7.508 -12.206 1.00 42.66 254 ASP A O 1
ATOM 2012 N N . THR A 1 255 ? -21.984 -5.413 -12.553 1.00 54.38 255 THR A N 1
ATOM 2013 C CA . THR A 1 255 ? -20.544 -5.567 -12.438 1.00 54.38 255 THR A CA 1
ATOM 2014 C C . THR A 1 255 ? -20.187 -6.530 -11.306 1.00 54.38 255 THR A C 1
ATOM 2016 O O . THR A 1 255 ? -20.662 -6.366 -10.182 1.00 54.38 255 THR A O 1
ATOM 2019 N N . TYR A 1 256 ? -19.345 -7.521 -11.611 1.00 55.62 256 TYR A N 1
ATOM 2020 C CA . TYR A 1 256 ? -18.795 -8.502 -10.672 1.00 55.62 256 TYR A CA 1
ATOM 2021 C C . TYR A 1 256 ? -18.599 -7.922 -9.260 1.00 55.62 256 TYR A C 1
ATOM 2023 O O . TYR A 1 256 ? -17.845 -6.967 -9.062 1.00 55.62 256 TYR A O 1
ATOM 2031 N N . ARG A 1 257 ? -19.315 -8.496 -8.288 1.00 68.44 257 ARG A N 1
ATOM 2032 C CA . ARG A 1 257 ? -19.322 -8.056 -6.894 1.00 68.44 257 ARG A CA 1
ATOM 2033 C C . ARG A 1 257 ? -18.422 -8.984 -6.093 1.00 68.44 257 ARG A C 1
ATOM 2035 O O . ARG A 1 257 ? -18.738 -10.161 -5.947 1.00 68.44 257 ARG A O 1
ATOM 2042 N N . GLU A 1 258 ? -17.317 -8.459 -5.571 1.00 78.19 258 GLU A N 1
ATOM 2043 C CA . GLU A 1 258 ? -16.456 -9.242 -4.684 1.00 78.19 258 GLU A CA 1
ATOM 2044 C C . GLU A 1 258 ? -17.235 -9.630 -3.412 1.00 78.19 258 GLU A C 1
ATOM 2046 O O . GLU A 1 258 ? -17.832 -8.745 -2.771 1.00 78.19 258 GLU A O 1
ATOM 2051 N N . PRO A 1 259 ? -17.296 -10.935 -3.076 1.00 83.69 259 PRO A N 1
ATOM 2052 C CA . PRO A 1 259 ? -17.969 -11.410 -1.878 1.00 83.69 259 PRO A CA 1
ATOM 2053 C C . PRO A 1 259 ? -17.183 -10.990 -0.632 1.00 83.69 259 PRO A C 1
ATOM 2055 O O . PRO A 1 259 ? -15.955 -11.045 -0.611 1.00 83.69 259 PRO A O 1
ATOM 2058 N N . ILE A 1 260 ? -17.897 -10.588 0.419 1.00 82.62 260 ILE A N 1
ATOM 2059 C CA . ILE A 1 260 ? -17.295 -10.332 1.732 1.00 82.62 260 ILE A CA 1
ATOM 2060 C C . ILE A 1 260 ? -17.153 -11.670 2.458 1.00 82.62 260 ILE A C 1
ATOM 2062 O O . ILE A 1 260 ? -18.105 -12.449 2.507 1.00 82.62 260 ILE A O 1
ATOM 2066 N N . ALA A 1 261 ? -15.974 -11.936 3.021 1.00 84.56 261 ALA A N 1
ATOM 2067 C CA . ALA A 1 261 ? -15.731 -13.147 3.798 1.00 84.56 261 ALA A CA 1
ATOM 2068 C C . ALA A 1 261 ? -16.625 -13.177 5.052 1.00 84.56 261 ALA A C 1
ATOM 2070 O O . ALA A 1 261 ? -16.723 -12.183 5.770 1.00 84.56 261 ALA A O 1
ATOM 2071 N N . GLU A 1 262 ? -17.241 -14.322 5.361 1.00 80.88 262 GLU A N 1
ATOM 2072 C CA . GLU A 1 262 ? -18.119 -14.457 6.539 1.00 80.88 262 GLU A CA 1
ATOM 2073 C C . GLU A 1 262 ? -17.403 -14.122 7.857 1.00 80.88 262 GLU A C 1
ATOM 2075 O O . GLU A 1 262 ? -18.009 -13.576 8.776 1.00 80.88 262 GLU A O 1
ATOM 2080 N N . GLU A 1 263 ? -16.095 -14.376 7.919 1.00 85.94 263 GLU A N 1
ATOM 2081 C CA . GLU A 1 263 ? -15.216 -14.062 9.051 1.00 85.94 263 GLU A CA 1
ATOM 2082 C C . GLU A 1 263 ? -15.154 -12.561 9.384 1.00 85.94 263 GLU A C 1
ATOM 2084 O O . GLU A 1 263 ? -14.767 -12.187 10.492 1.00 85.94 263 GLU A O 1
ATOM 2089 N N . ASP A 1 264 ? -15.519 -11.693 8.437 1.00 81.88 264 ASP A N 1
ATOM 2090 C CA . ASP A 1 264 ? -15.524 -10.240 8.613 1.00 81.88 264 ASP A CA 1
ATOM 2091 C C . ASP A 1 264 ? -16.839 -9.641 9.051 1.00 81.88 264 ASP A C 1
ATOM 2093 O O . ASP A 1 264 ? -16.868 -8.465 9.433 1.00 81.88 264 ASP A O 1
ATOM 2097 N N . LEU A 1 265 ? -17.920 -10.411 8.989 1.00 82.94 265 LEU A N 1
ATOM 2098 C CA . LEU A 1 265 ? -19.207 -9.949 9.468 1.00 82.94 265 LEU A CA 1
ATOM 2099 C C . LEU A 1 265 ? -19.079 -9.662 10.965 1.00 82.94 265 LEU A C 1
ATOM 2101 O O . LEU A 1 265 ? -18.593 -10.489 11.740 1.00 82.94 265 LEU A O 1
ATOM 2105 N N . ALA A 1 266 ? -19.502 -8.470 11.388 1.00 74.56 266 ALA A N 1
ATOM 2106 C CA . ALA A 1 266 ? -19.499 -8.088 12.791 1.00 74.56 266 ALA A CA 1
ATOM 2107 C C . ALA A 1 266 ? -20.580 -8.891 13.545 1.00 74.56 266 ALA A C 1
ATOM 2109 O O . ALA A 1 266 ? -21.687 -8.417 13.781 1.00 74.56 266 ALA A O 1
ATOM 2110 N N . GLY A 1 267 ? -20.267 -10.139 13.901 1.00 61.69 267 GLY A N 1
ATOM 2111 C CA . GLY A 1 267 ? -21.084 -11.011 14.744 1.00 61.69 267 GLY A CA 1
ATOM 2112 C C . GLY A 1 267 ? -21.582 -12.270 14.027 1.00 61.69 267 GLY A C 1
ATOM 2113 O O . GLY A 1 267 ? -21.996 -12.237 12.874 1.00 61.69 267 GLY A O 1
ATOM 2114 N N . THR A 1 268 ? -21.615 -13.424 14.684 1.00 40.75 268 THR A N 1
ATOM 2115 C CA . THR A 1 268 ? -21.891 -13.640 16.112 1.00 40.75 268 THR A CA 1
ATOM 2116 C C . THR A 1 268 ? -20.647 -13.685 17.000 1.00 40.75 268 THR A C 1
ATOM 2118 O O . THR A 1 268 ? -19.921 -14.677 17.002 1.00 40.75 268 THR A O 1
ATOM 2121 N N . GLN A 1 269 ? -20.446 -12.665 17.845 1.00 53.75 269 GLN A N 1
ATOM 2122 C CA . GLN A 1 269 ? -19.690 -12.873 19.080 1.00 53.75 269 GLN A CA 1
ATOM 2123 C C . GLN A 1 269 ? -20.399 -14.002 19.827 1.00 53.75 269 GLN A C 1
ATOM 2125 O O . GLN A 1 269 ? -21.570 -13.867 20.189 1.00 53.75 269 GLN A O 1
ATOM 2130 N N . LYS A 1 270 ? -19.724 -15.144 19.995 1.00 53.41 270 LYS A N 1
ATOM 2131 C CA . LYS A 1 270 ? -20.210 -16.215 20.865 1.00 53.41 270 LYS A CA 1
ATOM 2132 C C . LYS A 1 270 ? -20.506 -15.539 22.211 1.00 53.41 270 LYS A C 1
ATOM 2134 O O . LYS A 1 270 ? -19.597 -14.883 22.726 1.00 53.41 270 LYS A O 1
ATOM 2139 N N . PRO A 1 271 ? -21.750 -15.591 22.727 1.00 56.41 271 PRO A N 1
ATOM 2140 C CA . PRO A 1 271 ? -22.089 -14.911 23.969 1.00 56.41 271 PRO A CA 1
ATOM 2141 C C . PRO A 1 271 ? -21.050 -15.308 25.017 1.00 56.41 271 PRO A C 1
ATOM 2143 O O . PRO A 1 271 ? -20.671 -16.487 25.037 1.00 56.41 271 PRO A O 1
ATOM 2146 N N . PRO A 1 272 ? -20.539 -14.353 25.821 1.00 58.56 272 PRO A N 1
ATOM 2147 C CA . PRO A 1 272 ? -19.521 -14.648 26.815 1.00 58.56 272 PRO A CA 1
ATOM 2148 C C . PRO A 1 272 ? -20.006 -15.856 27.601 1.00 58.56 272 PRO A C 1
ATOM 2150 O O . PRO A 1 272 ? -21.121 -15.842 28.132 1.00 58.56 272 PRO A O 1
ATOM 2153 N N . VAL A 1 273 ? -19.220 -16.936 27.571 1.00 66.06 273 VAL A N 1
ATOM 2154 C CA . VAL A 1 273 ? -19.516 -18.145 28.336 1.00 66.06 273 VAL A CA 1
ATOM 2155 C C . VAL A 1 273 ? -19.673 -17.657 29.764 1.00 66.06 273 VAL A C 1
ATOM 2157 O O . VAL A 1 273 ? -18.696 -17.211 30.364 1.00 66.06 273 VAL A O 1
ATOM 2160 N N . LYS A 1 274 ? -20.916 -17.634 30.267 1.00 63.81 274 LYS A N 1
ATOM 2161 C CA . LYS A 1 274 ? -21.177 -17.284 31.661 1.00 63.81 274 LYS A CA 1
ATOM 2162 C C . LYS A 1 274 ? -20.224 -18.155 32.471 1.00 63.81 274 LYS A C 1
ATOM 2164 O O . LYS A 1 274 ? -20.292 -19.374 32.289 1.00 63.81 274 LYS A O 1
ATOM 2169 N N . PRO A 1 275 ? -19.327 -17.573 33.286 1.00 63.50 275 PRO A N 1
ATOM 2170 C CA . PRO A 1 275 ? -18.444 -18.374 34.107 1.00 63.50 275 PRO A CA 1
ATOM 2171 C C . PRO A 1 275 ? -19.347 -19.294 34.918 1.00 63.50 275 PRO A C 1
ATOM 2173 O O . PRO A 1 275 ? -20.190 -18.830 35.689 1.00 63.50 275 PRO A O 1
ATOM 2176 N N . THR A 1 276 ? -19.253 -20.599 34.660 1.00 68.50 276 THR A N 1
ATOM 2177 C CA . THR A 1 276 ? -19.885 -21.593 35.518 1.00 68.50 276 THR A CA 1
ATOM 2178 C C . THR A 1 276 ? -19.394 -21.289 36.925 1.00 68.50 276 THR A C 1
ATOM 2180 O O . THR A 1 276 ? -18.175 -21.160 37.088 1.00 68.50 276 THR A O 1
ATOM 2183 N N . PRO A 1 277 ? -20.287 -21.104 37.913 1.00 69.25 277 PRO A N 1
ATOM 2184 C CA . PRO A 1 277 ? -19.872 -20.822 39.274 1.00 69.25 277 PRO A CA 1
ATOM 2185 C C . PRO A 1 277 ? -18.881 -21.904 39.683 1.00 69.25 277 PRO A C 1
ATOM 2187 O O . PRO A 1 277 ? -19.210 -23.090 39.724 1.00 69.25 277 PRO A O 1
ATOM 2190 N N . ARG A 1 278 ? -17.632 -21.489 39.891 1.00 58.84 278 ARG A N 1
ATOM 2191 C CA . ARG A 1 278 ? -16.577 -22.351 40.394 1.00 58.84 278 ARG A CA 1
ATOM 2192 C C . ARG A 1 278 ? -16.970 -22.621 41.839 1.00 58.84 278 ARG A C 1
ATOM 2194 O O . ARG A 1 278 ? -16.773 -21.777 42.707 1.00 58.84 278 ARG A O 1
ATOM 2201 N N . ILE A 1 279 ? -17.636 -23.747 42.076 1.00 64.75 279 ILE A N 1
ATOM 2202 C CA . ILE A 1 279 ? -17.843 -24.264 43.425 1.00 64.75 279 ILE A CA 1
ATOM 2203 C C . ILE A 1 279 ? -16.461 -24.744 43.873 1.00 64.75 279 ILE A C 1
ATOM 2205 O O . ILE A 1 279 ? -16.139 -25.925 43.797 1.00 64.75 279 ILE A O 1
ATOM 2209 N N . GLU A 1 280 ? -15.610 -23.807 44.290 1.00 61.81 280 GLU A N 1
ATOM 2210 C CA . GLU A 1 280 ? -14.451 -24.078 45.141 1.00 61.81 280 GLU A CA 1
ATOM 2211 C C . GLU A 1 280 ? -14.992 -24.395 46.541 1.00 61.81 280 GLU A C 1
ATOM 2213 O O . GLU A 1 280 ? -14.844 -23.651 47.505 1.00 61.81 280 GLU A O 1
ATOM 2218 N N . GLY A 1 281 ? -15.733 -25.499 46.627 1.00 56.00 281 GLY A N 1
ATOM 2219 C CA . GLY A 1 281 ? -16.040 -26.135 47.888 1.00 56.00 281 GLY A CA 1
ATOM 2220 C C . GLY A 1 281 ? -14.777 -26.843 48.344 1.00 56.00 281 GLY A C 1
ATOM 2221 O O . GLY A 1 281 ? -14.312 -27.760 47.670 1.00 56.00 281 GLY A O 1
ATOM 2222 N N . ASN A 1 282 ? -14.233 -26.421 49.482 1.00 61.31 282 ASN A N 1
ATOM 2223 C CA . ASN A 1 282 ? -13.297 -27.215 50.267 1.00 61.31 282 ASN A CA 1
ATOM 2224 C C . ASN A 1 282 ? -13.958 -28.570 50.567 1.00 61.31 282 ASN A C 1
ATOM 2226 O O . ASN A 1 282 ? -14.741 -28.696 51.509 1.00 61.31 282 ASN A O 1
ATOM 2230 N N . ILE A 1 283 ? -13.682 -29.582 49.746 1.00 64.25 283 ILE A N 1
ATOM 2231 C CA . ILE A 1 283 ? -14.031 -30.964 50.058 1.00 64.25 283 ILE A CA 1
ATOM 2232 C C . ILE A 1 283 ? -13.014 -31.408 51.107 1.00 64.25 283 ILE A C 1
ATOM 2234 O O . ILE A 1 283 ? -11.897 -31.805 50.790 1.00 64.25 283 ILE A O 1
ATOM 2238 N N . VAL A 1 284 ? -13.389 -31.261 52.376 1.00 68.62 284 VAL A N 1
ATOM 2239 C CA . VAL A 1 284 ? -12.663 -31.864 53.492 1.00 68.62 284 VAL A CA 1
ATOM 2240 C C . VAL A 1 284 ? -12.914 -33.367 53.417 1.00 68.62 284 VAL A C 1
ATOM 2242 O O . VAL A 1 284 ? -14.031 -33.829 53.654 1.00 68.62 284 VAL A O 1
ATOM 2245 N N . ASP A 1 285 ? -11.889 -34.127 53.043 1.00 70.00 285 ASP A N 1
ATOM 2246 C CA . ASP A 1 285 ? -11.940 -35.586 53.023 1.00 70.00 285 ASP A CA 1
ATOM 2247 C C . ASP A 1 285 ? -11.887 -36.108 54.470 1.00 70.00 285 ASP A C 1
ATOM 2249 O O . ASP A 1 285 ? -10.831 -36.189 55.096 1.00 70.00 285 ASP A O 1
ATOM 2253 N N . LEU A 1 286 ? -13.057 -36.408 55.043 1.00 74.00 286 LEU A N 1
ATOM 2254 C CA . LEU A 1 286 ? -13.219 -36.866 56.432 1.00 74.00 286 LEU A CA 1
ATOM 2255 C C . LEU A 1 286 ? -12.778 -38.325 56.658 1.00 74.00 286 LEU A C 1
ATOM 2257 O O . LEU A 1 286 ? -13.016 -38.880 57.729 1.00 74.00 286 LEU A O 1
ATOM 2261 N N . LYS A 1 287 ? -12.141 -38.976 55.679 1.00 72.62 287 LYS A N 1
ATOM 2262 C CA . LYS A 1 287 ? -11.743 -40.387 55.798 1.00 72.62 287 LYS A CA 1
ATOM 2263 C C . LYS A 1 287 ? -10.527 -40.646 56.696 1.00 72.62 287 LYS A C 1
ATOM 2265 O O . LYS A 1 287 ? -10.272 -41.805 56.996 1.00 72.62 287 LYS A O 1
ATOM 2270 N N . ASN A 1 288 ? -9.841 -39.609 57.184 1.00 60.81 288 ASN A N 1
ATOM 2271 C CA . ASN A 1 288 ? -8.592 -39.745 57.950 1.00 60.81 288 ASN A CA 1
ATOM 2272 C C . ASN A 1 288 ? -8.661 -39.229 59.407 1.00 60.81 288 ASN A C 1
ATOM 2274 O O . ASN A 1 288 ? -7.652 -38.767 59.924 1.00 60.81 288 ASN A O 1
ATOM 2278 N N . ILE A 1 289 ? -9.819 -39.271 60.085 1.00 64.69 289 ILE A N 1
ATOM 2279 C CA . ILE A 1 289 ? -9.958 -38.760 61.477 1.00 64.69 289 ILE A CA 1
ATOM 2280 C C . ILE A 1 289 ? -9.860 -39.852 62.571 1.00 64.69 289 ILE A C 1
ATOM 2282 O O . ILE A 1 289 ? -10.009 -39.552 63.748 1.00 64.69 289 ILE A O 1
ATOM 2286 N N . ASN A 1 290 ? -9.525 -41.104 62.245 1.00 63.56 290 ASN A N 1
ATOM 2287 C CA . ASN A 1 290 ? -9.292 -42.130 63.272 1.00 63.56 290 ASN A CA 1
ATOM 2288 C C . ASN A 1 290 ? -7.846 -42.640 63.247 1.00 63.56 290 ASN A C 1
ATOM 2290 O O . ASN A 1 290 ? -7.575 -43.603 62.538 1.00 63.56 290 ASN A O 1
ATOM 2294 N N . GLU A 1 291 ? -6.973 -42.009 64.038 1.00 54.66 291 GLU A N 1
ATOM 2295 C CA . GLU A 1 291 ? -5.849 -42.630 64.770 1.00 54.66 291 GLU A CA 1
ATOM 2296 C C . GLU A 1 291 ? -5.317 -41.689 65.863 1.00 54.66 291 GLU A C 1
ATOM 2298 O O . GLU A 1 291 ? -5.127 -40.484 65.575 1.00 54.66 291 GLU A O 1
#

Radius of gyration: 32.62 Å; Cα contacts (8 Å, |Δi|>4): 197; chains: 1; bounding box: 78×75×129 Å